Protein AF-A0A7W7SMX0-F1 (afdb_monomer)

Sequence (254 aa):
MRRHLRPGIALPPPPDPHTAQMLAELLAEHATLHGWSASTLGKARSGLHAVLGLQDTPGARIKASLLRDLGPLNRATGQLREFLGGLDLLDDDLTPALQNWFTGKVADLPAPMRAELRVWFDVMFYGHKTNAPRSRARTQSTIRARLNTVLPTLHAWAAAGHESLREITRTLVLDAIRAADEGHPRYLLGSCLRSIFSTLKGTRSSSATPPRASSSAHRTPAFPNPPNSTSSARPSTPPNPPARLSPHCWRSMP

Radius of gyration: 27.34 Å; Cα contacts (8 Å, |Δi|>4): 160; chains: 1; bounding box: 96×54×55 Å

Organism: NCBI:txid1282883

Foldseek 3Di:
DDDDDDDDPPQAAQPDPVVLVVLLVLLVVVCVVVVHDPVLSVLLSVVSRNQSSPDPDPPAAGEPVSLVVCVVVGVNSVVNCVSSVVVVSYDDPVLVVLVVVLCVLCVPAAPQASVLVVLLLCCLQPNDPPDPDPTDRHDSVVVVVLCVLCSVLRVVCVVVVDRHPVPQDPVSLVVVLVPDDDDPSSVSNNVSNCSSVVSSVVCPPDDDDDPDDPDPDDDDDDDDDDDDDDDDDDDDDDDDDDDDDDDDDPPDDD

Nearest PDB structures (foldseek):
  7sj3-assembly1_B  TM=2.500E-01  e=3.262E+00  Homo sapiens
  5wh1-assembly1_A  TM=2.360E-01  e=5.103E+00  Homo sapiens
  6sgb-assembly1_FI  TM=1.419E-01  e=4.620E+00  Trypanosoma brucei brucei

Mean predicted aligned error: 17.09 Å

Secondary structure (DSSP, 8-state):
----PPS---PPPPS-HHHHHHHHHHHHHHHHHTT--HHHHHHHHHHHHHHHHT-SSTTSPEEHHHHHHHTTT-TTHHHHHHHHHHTT-EE-THHHHHHHHHHHHHTTS-HHHHHHHHHHHHHHHH--SSSTTT-----HHHHHHHHHHHHHHHHHHHHTT---TTT--HHHHHHHHHHSPTTHHHHHHHHHHHHHHHHHHHTTT---------------PPPPPPP---------------------------

pLDDT: mean 72.51, std 22.47, range [27.7, 96.69]

Solvent-accessible surface area (backbone atoms only — not comparable to full-atom values): 15905 Å² total; per-residue (Å²): 137,87,83,83,73,84,86,85,78,86,66,53,72,42,87,45,64,66,62,54,49,55,51,51,50,54,50,49,53,52,32,61,77,70,68,54,51,72,72,48,51,52,41,29,50,56,44,51,49,46,54,46,30,69,48,94,50,84,91,58,60,43,47,46,56,59,49,59,72,41,38,90,82,30,92,27,41,66,60,44,50,51,55,34,49,75,67,72,37,48,34,63,60,52,56,62,49,51,52,52,50,49,54,65,73,41,60,91,48,43,70,58,32,38,56,53,52,46,54,38,48,50,39,43,56,72,16,48,89,85,60,78,90,79,44,69,52,51,56,67,67,57,55,52,51,40,50,63,60,44,45,66,60,54,52,52,41,41,74,72,68,48,48,39,71,84,73,62,45,73,64,60,53,52,51,55,36,67,74,37,58,80,67,67,59,23,52,51,38,48,54,37,51,50,56,43,53,52,44,57,59,69,49,71,80,64,81,84,78,78,81,79,74,81,80,77,85,78,87,73,85,86,80,87,81,85,83,88,83,89,83,90,88,85,86,88,85,89,85,88,92,81,84,88,85,84,94,81,86,90,83,80,88,134

Structure (mmCIF, N/CA/C/O backbone):
data_AF-A0A7W7SMX0-F1
#
_entry.id   AF-A0A7W7SMX0-F1
#
loop_
_atom_site.group_PDB
_atom_site.id
_atom_site.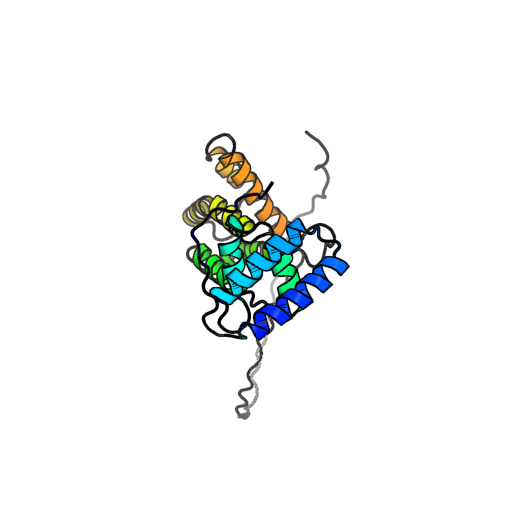type_symbol
_atom_site.label_atom_id
_atom_site.label_alt_id
_atom_site.label_comp_id
_atom_site.label_asym_id
_atom_site.label_entity_id
_atom_site.label_seq_id
_atom_site.pdbx_PDB_ins_code
_atom_site.Cartn_x
_atom_site.Cartn_y
_atom_site.Cartn_z
_atom_site.occupancy
_atom_site.B_iso_or_equiv
_atom_site.auth_seq_id
_atom_site.auth_comp_id
_atom_site.auth_asym_id
_atom_site.auth_atom_id
_atom_site.pdbx_PDB_model_num
ATOM 1 N N . MET A 1 1 ? 39.993 3.435 -21.339 1.00 31.45 1 MET A N 1
ATOM 2 C CA . MET A 1 1 ? 39.786 3.079 -19.914 1.00 31.45 1 MET A CA 1
ATOM 3 C C . MET A 1 1 ? 38.519 2.244 -19.771 1.00 31.45 1 MET A C 1
ATOM 5 O O . MET A 1 1 ? 37.424 2.774 -19.916 1.00 31.45 1 MET A O 1
ATOM 9 N N . ARG A 1 2 ? 38.663 0.930 -19.563 1.00 32.41 2 ARG A N 1
ATOM 10 C CA . ARG A 1 2 ? 37.549 -0.013 -19.375 1.00 32.41 2 ARG A CA 1
ATOM 11 C C . ARG A 1 2 ? 37.075 0.064 -17.919 1.00 32.41 2 ARG A C 1
ATOM 13 O O . ARG A 1 2 ? 37.885 -0.092 -17.014 1.00 32.41 2 ARG A O 1
ATOM 20 N N . ARG A 1 3 ? 35.787 0.333 -17.679 1.00 31.62 3 ARG A N 1
ATOM 21 C CA . ARG A 1 3 ? 35.193 0.249 -16.334 1.00 31.62 3 ARG A CA 1
ATOM 22 C C . ARG A 1 3 ? 34.739 -1.184 -16.089 1.00 31.62 3 ARG A C 1
ATOM 24 O O . ARG A 1 3 ? 33.848 -1.679 -16.771 1.00 31.62 3 ARG A O 1
ATOM 31 N N . HIS A 1 4 ? 35.379 -1.826 -15.121 1.00 29.75 4 HIS A N 1
ATOM 32 C CA . HIS A 1 4 ? 35.027 -3.148 -14.626 1.00 29.75 4 HIS A CA 1
ATOM 33 C C . HIS A 1 4 ? 33.645 -3.103 -13.953 1.00 29.75 4 HIS A C 1
ATOM 35 O O . HIS A 1 4 ? 33.465 -2.439 -12.933 1.00 29.75 4 HIS A O 1
ATOM 41 N N . LEU A 1 5 ? 32.669 -3.809 -14.527 1.00 37.97 5 LEU A N 1
ATOM 42 C CA . LEU A 1 5 ? 31.514 -4.307 -13.780 1.00 37.97 5 LEU A CA 1
ATOM 43 C C . LEU A 1 5 ? 31.990 -5.543 -13.003 1.00 37.97 5 LEU A C 1
ATOM 45 O O . LEU A 1 5 ? 32.750 -6.348 -13.538 1.00 37.97 5 LEU A O 1
ATOM 49 N N . ARG A 1 6 ? 31.608 -5.646 -11.726 1.00 35.06 6 ARG A N 1
ATOM 50 C CA . ARG A 1 6 ? 31.992 -6.746 -10.825 1.00 35.06 6 ARG A CA 1
ATOM 51 C C . ARG A 1 6 ? 31.791 -8.126 -11.488 1.00 35.06 6 ARG A C 1
ATOM 53 O O . ARG A 1 6 ? 30.738 -8.331 -12.092 1.00 35.06 6 ARG A O 1
ATOM 60 N N . PRO A 1 7 ? 32.730 -9.076 -11.330 1.00 41.53 7 PRO A N 1
ATOM 61 C CA . PRO A 1 7 ? 32.527 -10.458 -11.746 1.00 41.53 7 PRO A CA 1
ATOM 62 C C . PRO A 1 7 ? 31.647 -11.191 -10.723 1.00 41.53 7 PRO A C 1
ATOM 64 O O . PRO A 1 7 ? 31.757 -10.940 -9.523 1.00 41.53 7 PRO A O 1
ATOM 67 N N . GLY A 1 8 ? 30.811 -12.124 -11.190 1.00 37.22 8 GLY A N 1
ATOM 68 C CA . GLY A 1 8 ? 30.366 -13.233 -10.338 1.00 37.22 8 GLY A CA 1
ATOM 69 C C . GLY A 1 8 ? 28.869 -13.441 -10.113 1.00 37.22 8 GLY A C 1
ATOM 70 O O . GLY A 1 8 ? 28.524 -14.184 -9.206 1.00 37.22 8 GLY A O 1
ATOM 71 N N . ILE A 1 9 ? 27.976 -12.865 -10.920 1.00 35.69 9 ILE A N 1
ATOM 72 C CA . ILE A 1 9 ? 26.647 -13.469 -11.119 1.00 35.69 9 ILE A CA 1
ATOM 73 C C . ILE A 1 9 ? 26.540 -13.757 -12.610 1.00 35.69 9 ILE A C 1
ATOM 75 O O . ILE A 1 9 ? 26.157 -12.893 -13.399 1.00 35.69 9 ILE A O 1
ATOM 79 N N . ALA A 1 10 ? 26.981 -14.956 -12.996 1.00 38.91 10 ALA A N 1
ATOM 80 C CA . ALA A 1 10 ? 26.632 -15.531 -14.284 1.00 38.91 10 ALA A CA 1
ATOM 81 C C . ALA A 1 10 ? 25.138 -15.824 -14.220 1.00 38.91 10 ALA A C 1
ATOM 83 O O . ALA A 1 10 ? 24.683 -16.827 -13.681 1.00 38.91 10 ALA A O 1
ATOM 84 N N . LEU A 1 11 ? 24.380 -14.839 -14.662 1.00 46.38 11 LEU A N 1
ATOM 85 C CA . LEU A 1 11 ? 22.958 -14.953 -14.842 1.00 46.38 11 LEU A CA 1
ATOM 86 C C . LEU A 1 11 ? 22.722 -16.043 -15.898 1.00 46.38 11 LEU A C 1
ATOM 88 O O . LEU A 1 11 ? 23.392 -15.999 -16.936 1.00 46.38 11 LEU A O 1
ATOM 92 N N . PRO A 1 12 ? 21.857 -17.034 -15.635 1.00 48.81 12 PRO A N 1
ATOM 93 C CA . PRO A 1 12 ? 21.614 -18.105 -16.588 1.00 48.81 12 PRO A CA 1
ATOM 94 C C . PRO A 1 12 ? 21.227 -17.503 -17.947 1.00 48.81 12 PRO A C 1
ATOM 96 O O . PRO A 1 12 ? 20.506 -16.497 -17.981 1.00 48.81 12 PRO A O 1
ATOM 99 N N . PRO A 1 13 ? 21.742 -18.056 -19.063 1.00 53.84 13 PRO A N 1
ATOM 100 C CA . PRO A 1 13 ? 21.335 -17.599 -20.380 1.00 53.84 13 PRO A CA 1
ATOM 101 C C . PRO A 1 13 ? 19.808 -17.706 -20.473 1.00 53.84 13 PRO A C 1
ATOM 103 O O . PRO A 1 13 ? 19.244 -18.688 -19.983 1.00 53.84 13 PRO A O 1
ATOM 106 N N . PRO A 1 14 ? 19.130 -16.698 -21.048 1.00 56.81 14 PRO A N 1
ATOM 107 C CA . PRO A 1 14 ? 17.692 -16.771 -21.234 1.00 56.81 14 PRO A CA 1
ATOM 108 C C . PRO A 1 14 ? 17.369 -18.059 -22.004 1.00 56.81 14 PRO A C 1
ATOM 110 O O . PRO A 1 14 ? 18.080 -18.378 -22.961 1.00 56.81 14 PRO A O 1
ATOM 113 N N . PRO A 1 15 ? 16.329 -18.802 -21.601 1.00 60.25 15 PRO A N 1
ATOM 114 C CA . PRO A 1 15 ? 16.037 -20.115 -22.167 1.00 60.25 15 PRO A CA 1
ATOM 115 C C . PRO A 1 15 ? 15.676 -20.058 -23.660 1.00 60.25 15 PRO A C 1
ATOM 117 O O . PRO A 1 15 ? 15.739 -21.079 -24.337 1.00 60.25 15 PRO A O 1
ATOM 120 N N . ASP A 1 16 ? 15.367 -18.867 -24.185 1.00 69.25 16 ASP A N 1
ATOM 121 C CA . ASP A 1 16 ? 15.250 -18.602 -25.615 1.00 69.25 16 ASP A CA 1
ATOM 122 C C . ASP A 1 16 ? 16.053 -17.341 -26.030 1.00 69.25 16 ASP A C 1
ATOM 124 O O . ASP A 1 16 ? 15.652 -16.210 -25.711 1.00 69.25 16 ASP A O 1
ATOM 128 N N . PRO A 1 17 ? 17.184 -17.497 -26.747 1.00 70.69 17 PRO A N 1
ATOM 129 C CA . PRO A 1 17 ? 18.009 -16.379 -27.199 1.00 70.69 17 PRO A CA 1
ATOM 130 C C . PRO A 1 17 ? 17.323 -15.518 -28.270 1.00 70.69 17 PRO A C 1
ATOM 132 O O . PRO A 1 17 ? 17.593 -14.318 -28.334 1.00 70.69 17 PRO A O 1
ATOM 135 N N . HIS A 1 18 ? 16.414 -16.085 -29.071 1.00 74.25 18 HIS A N 1
ATOM 136 C CA . HIS A 1 18 ? 15.705 -15.346 -30.116 1.00 74.25 18 HIS A CA 1
ATOM 137 C C . HIS A 1 18 ? 14.703 -14.365 -29.496 1.00 74.25 18 HIS A C 1
ATOM 139 O O . HIS A 1 18 ? 14.699 -13.175 -29.820 1.00 74.25 18 HIS A O 1
ATOM 145 N N . THR A 1 19 ? 13.914 -14.830 -28.522 1.00 74.44 19 THR A N 1
ATOM 146 C CA . THR A 1 19 ? 12.996 -13.968 -27.759 1.00 74.44 19 THR A CA 1
ATOM 147 C C . THR A 1 19 ? 13.744 -12.870 -26.998 1.00 74.44 19 THR A C 1
ATOM 149 O O . THR A 1 19 ? 13.308 -11.716 -26.986 1.00 74.44 19 THR A O 1
ATOM 152 N N . ALA A 1 20 ? 14.901 -13.182 -26.405 1.00 78.38 20 ALA A N 1
ATOM 153 C CA . ALA A 1 20 ? 15.716 -12.181 -25.718 1.00 78.38 20 ALA A CA 1
ATOM 154 C C . ALA A 1 20 ? 16.230 -11.084 -26.666 1.00 78.38 20 ALA A C 1
ATOM 156 O O . ALA A 1 20 ? 16.237 -9.908 -26.294 1.00 78.38 20 ALA A O 1
ATOM 157 N N . GLN A 1 21 ? 16.633 -11.451 -27.884 1.00 82.12 21 GLN A N 1
ATOM 158 C CA . GLN A 1 21 ? 17.124 -10.501 -28.878 1.00 82.12 21 GLN A CA 1
ATOM 159 C C . GLN A 1 21 ? 16.004 -9.613 -29.430 1.00 82.12 21 GLN A C 1
ATOM 161 O O . GLN A 1 21 ? 16.147 -8.391 -29.427 1.00 82.12 21 GLN A O 1
ATOM 166 N N . MET A 1 22 ? 14.858 -10.203 -29.775 1.00 85.12 22 MET A N 1
ATOM 167 C CA . MET A 1 22 ? 13.665 -9.467 -30.201 1.00 85.12 22 MET A CA 1
ATOM 168 C C . MET A 1 22 ? 13.226 -8.435 -29.147 1.00 85.12 22 MET A C 1
ATOM 170 O O . MET A 1 22 ? 13.008 -7.264 -29.456 1.00 85.12 22 MET A O 1
ATOM 174 N N . LEU A 1 23 ? 13.147 -8.830 -27.871 1.00 85.50 23 LEU A N 1
ATOM 175 C CA . LEU A 1 23 ? 12.780 -7.905 -26.794 1.00 85.50 23 LEU A CA 1
ATOM 176 C C . LEU A 1 23 ? 13.846 -6.823 -26.560 1.00 85.50 23 LEU A C 1
ATOM 178 O O . LEU A 1 23 ? 13.504 -5.708 -26.172 1.00 85.50 23 LEU A O 1
ATOM 182 N N . ALA A 1 24 ? 15.127 -7.115 -26.800 1.00 87.12 24 ALA A N 1
ATOM 183 C CA . ALA A 1 24 ? 16.201 -6.131 -26.687 1.00 87.12 24 ALA A CA 1
ATOM 184 C C . ALA A 1 24 ? 16.176 -5.076 -27.809 1.00 87.12 24 ALA A C 1
ATOM 186 O O . ALA A 1 24 ? 16.605 -3.938 -27.574 1.00 87.12 24 ALA A O 1
ATOM 187 N N . GLU A 1 25 ? 15.686 -5.441 -28.996 1.00 89.12 25 GLU A N 1
ATOM 188 C CA . GLU A 1 25 ? 15.436 -4.531 -30.121 1.00 89.12 25 GLU A CA 1
ATOM 189 C C . GLU A 1 25 ? 14.232 -3.630 -29.831 1.00 89.12 25 GLU A C 1
ATOM 191 O O . GLU A 1 25 ? 14.377 -2.406 -29.844 1.00 89.12 25 GLU A O 1
ATOM 196 N N . LEU A 1 26 ? 13.102 -4.212 -29.415 1.00 89.00 26 LEU A N 1
ATOM 197 C CA . LEU A 1 26 ? 11.914 -3.457 -28.994 1.00 89.00 26 LEU A CA 1
ATOM 198 C C . LEU A 1 26 ? 12.211 -2.507 -27.825 1.00 89.00 26 LEU A C 1
ATOM 200 O O . LEU A 1 26 ? 11.733 -1.375 -27.788 1.00 89.00 26 LEU A O 1
ATOM 204 N N . LEU A 1 27 ? 13.043 -2.934 -26.871 1.00 90.31 27 LEU A N 1
ATOM 205 C CA . LEU A 1 27 ? 13.481 -2.090 -25.760 1.00 90.31 27 LEU A CA 1
ATOM 206 C C . LEU A 1 27 ? 14.332 -0.908 -26.237 1.00 90.31 27 LEU A C 1
ATOM 208 O O . LEU A 1 27 ? 14.275 0.164 -25.640 1.00 90.31 27 LEU A O 1
ATOM 212 N N . ALA A 1 28 ? 15.144 -1.093 -27.282 1.00 89.56 28 ALA A N 1
ATOM 213 C CA . ALA A 1 28 ? 15.950 -0.019 -27.850 1.00 89.56 28 ALA A CA 1
ATOM 214 C C . ALA A 1 28 ? 15.071 1.012 -28.564 1.00 89.56 28 ALA A C 1
ATOM 216 O O . ALA A 1 28 ? 15.243 2.208 -28.338 1.00 89.56 28 ALA A O 1
ATOM 217 N N . GLU A 1 29 ? 14.098 0.555 -29.349 1.00 88.44 29 GLU A N 1
ATOM 218 C CA . GLU A 1 29 ? 13.107 1.418 -29.990 1.00 88.44 29 GLU A CA 1
ATOM 219 C C . GLU A 1 29 ? 12.303 2.200 -28.941 1.00 88.44 29 GLU A C 1
ATOM 221 O O . GLU A 1 29 ? 12.280 3.433 -28.954 1.00 88.44 29 GLU A O 1
ATOM 226 N N . HIS A 1 30 ? 11.765 1.510 -27.935 1.00 88.44 30 HIS A N 1
ATOM 227 C CA . HIS A 1 30 ? 11.056 2.139 -26.823 1.00 88.44 30 HIS A CA 1
ATOM 228 C C . HIS A 1 30 ? 11.933 3.158 -26.074 1.00 88.44 30 HIS A C 1
ATOM 230 O O . HIS A 1 30 ? 11.496 4.268 -25.774 1.00 88.44 30 HIS A O 1
ATOM 236 N N . ALA A 1 31 ? 13.205 2.836 -25.825 1.00 89.00 31 ALA A N 1
ATOM 237 C CA . ALA A 1 31 ? 14.150 3.751 -25.193 1.00 89.00 31 ALA A CA 1
ATOM 238 C C . ALA A 1 31 ? 14.387 5.023 -26.021 1.00 89.00 31 ALA A C 1
ATOM 240 O O . ALA A 1 31 ? 14.507 6.101 -25.438 1.00 89.00 31 ALA A O 1
ATOM 241 N N . THR A 1 32 ? 14.439 4.923 -27.354 1.00 90.31 32 THR A N 1
ATOM 242 C CA . THR A 1 32 ? 14.564 6.107 -28.219 1.00 90.31 32 THR A CA 1
ATOM 243 C C . THR A 1 32 ? 13.316 6.982 -28.172 1.00 90.31 32 THR A C 1
ATOM 245 O O . THR A 1 32 ? 13.438 8.191 -27.981 1.00 90.31 32 THR A O 1
ATOM 248 N N . LEU A 1 33 ? 12.126 6.377 -28.233 1.00 88.25 33 LEU A N 1
ATOM 249 C CA . LEU A 1 33 ? 10.846 7.086 -28.158 1.00 88.25 33 LEU A CA 1
ATOM 250 C C . LEU A 1 33 ? 10.656 7.805 -26.815 1.00 88.25 33 LEU A C 1
ATOM 252 O O . LEU A 1 33 ? 10.146 8.922 -26.772 1.00 88.25 33 LEU A O 1
ATOM 256 N N . HIS A 1 34 ? 11.110 7.192 -25.721 1.00 85.06 34 HIS A N 1
ATOM 257 C CA . HIS A 1 34 ? 10.997 7.739 -24.367 1.00 85.06 34 HIS A CA 1
ATOM 258 C C . HIS A 1 34 ? 12.240 8.540 -23.920 1.00 85.06 34 HIS A C 1
ATOM 260 O O . HIS A 1 34 ? 12.336 8.930 -22.754 1.00 85.06 34 HIS A O 1
ATOM 266 N N . GLY A 1 35 ? 13.201 8.794 -24.819 1.00 89.56 35 GLY A N 1
ATOM 267 C CA . GLY A 1 35 ? 14.364 9.653 -24.564 1.00 89.56 35 GLY A CA 1
ATOM 268 C C . GLY A 1 35 ? 15.345 9.122 -23.510 1.00 89.56 35 GLY A C 1
ATOM 269 O O . GLY A 1 35 ? 15.970 9.899 -22.784 1.00 89.56 35 GLY A O 1
ATOM 270 N N . TRP A 1 36 ? 15.477 7.803 -23.366 1.00 90.38 36 TRP A N 1
ATOM 271 C CA . TRP A 1 36 ? 16.365 7.213 -22.365 1.00 90.38 36 TRP A CA 1
ATOM 272 C C . TRP A 1 36 ? 17.838 7.399 -22.733 1.00 90.38 36 TRP A C 1
ATOM 274 O O . TRP A 1 36 ? 18.262 7.207 -23.871 1.00 90.38 36 TRP A O 1
ATOM 284 N N . SER A 1 37 ? 18.668 7.683 -21.728 1.00 90.19 37 SER A N 1
ATOM 285 C CA . SER A 1 37 ? 20.120 7.711 -21.917 1.00 90.19 37 SER A CA 1
ATOM 286 C C . SER A 1 37 ? 20.681 6.312 -22.196 1.00 90.19 37 SER A C 1
ATOM 288 O O . SER A 1 37 ? 20.175 5.310 -21.684 1.00 90.19 37 SER A O 1
ATOM 290 N N . ALA A 1 38 ? 21.811 6.235 -22.909 1.00 88.12 38 ALA A N 1
ATOM 291 C CA . ALA A 1 38 ? 22.502 4.970 -23.185 1.00 88.12 38 ALA A CA 1
ATOM 292 C C . ALA A 1 38 ? 22.840 4.172 -21.906 1.00 88.12 38 ALA A C 1
ATOM 294 O O . ALA A 1 38 ? 22.788 2.943 -21.894 1.00 88.12 38 ALA A O 1
ATOM 295 N N . SER A 1 39 ? 23.124 4.865 -20.792 1.00 86.88 39 SER A N 1
ATOM 296 C CA . SER A 1 39 ? 23.343 4.224 -19.487 1.00 86.88 39 SER A CA 1
ATOM 297 C C . SER A 1 39 ? 22.080 3.544 -18.947 1.00 86.88 39 SER A C 1
ATOM 299 O O . SER A 1 39 ? 22.164 2.476 -18.340 1.00 86.88 39 SER A O 1
ATOM 301 N N . THR A 1 40 ? 20.913 4.153 -19.160 1.00 88.00 40 THR A N 1
ATOM 302 C CA . THR A 1 40 ? 19.617 3.609 -18.735 1.00 88.00 40 THR A CA 1
ATOM 303 C C . THR A 1 40 ? 19.231 2.416 -19.598 1.00 88.00 40 THR A C 1
ATOM 305 O O . THR A 1 40 ? 18.889 1.373 -19.048 1.00 88.00 40 THR A O 1
ATOM 308 N N . LEU A 1 41 ? 19.399 2.520 -20.922 1.00 89.94 41 LEU A N 1
ATOM 309 C CA . LEU A 1 41 ? 19.183 1.410 -21.853 1.00 89.94 41 LEU A CA 1
ATOM 310 C C . LEU A 1 41 ? 20.086 0.208 -21.533 1.00 89.94 41 LEU A C 1
ATOM 312 O O . LEU A 1 41 ? 19.609 -0.922 -21.492 1.00 89.94 41 LEU A O 1
ATOM 316 N N . GLY A 1 42 ? 21.370 0.434 -21.229 1.00 87.56 42 GLY A N 1
ATOM 317 C CA . GLY A 1 42 ? 22.284 -0.641 -20.827 1.00 87.56 42 GLY A CA 1
ATOM 318 C C . GLY A 1 42 ? 21.820 -1.376 -19.565 1.00 87.56 42 GLY A C 1
ATOM 319 O O . GLY A 1 42 ? 21.777 -2.604 -19.541 1.00 87.56 42 GLY A O 1
ATOM 320 N N . LYS A 1 43 ? 21.391 -0.636 -18.534 1.00 87.88 43 LYS A N 1
ATOM 321 C CA . LYS A 1 43 ? 20.841 -1.222 -17.296 1.00 87.88 43 LYS A CA 1
ATOM 322 C C . LYS A 1 43 ? 19.520 -1.951 -17.543 1.00 87.88 43 LYS A C 1
ATOM 324 O O . LYS A 1 43 ? 19.305 -3.017 -16.969 1.00 87.88 43 LYS A O 1
ATOM 329 N N . ALA A 1 44 ? 18.653 -1.401 -18.393 1.00 87.69 44 ALA A N 1
ATOM 330 C CA . ALA A 1 44 ? 17.387 -2.022 -18.764 1.00 87.69 44 ALA A CA 1
ATOM 331 C C . ALA A 1 44 ? 17.618 -3.347 -19.507 1.00 87.69 44 ALA A C 1
ATOM 333 O O . ALA A 1 44 ? 17.010 -4.344 -19.136 1.00 87.69 44 ALA A O 1
ATOM 334 N N . ARG A 1 45 ? 18.572 -3.401 -20.450 1.00 89.50 45 ARG A N 1
ATOM 335 C CA . ARG A 1 45 ? 18.983 -4.639 -21.141 1.00 89.50 45 ARG A CA 1
ATOM 336 C C . ARG A 1 45 ? 19.516 -5.692 -20.176 1.00 89.50 45 ARG A C 1
ATOM 338 O O . ARG A 1 45 ? 19.051 -6.825 -20.200 1.00 89.50 45 ARG A O 1
ATOM 345 N N . SER A 1 46 ? 20.439 -5.326 -19.281 1.00 85.56 46 SER A N 1
ATOM 346 C CA . SER A 1 46 ? 20.932 -6.258 -18.256 1.00 85.56 46 SER A CA 1
ATOM 347 C C . SER A 1 46 ? 19.809 -6.764 -17.345 1.00 85.56 46 SER A C 1
ATOM 349 O O . SER A 1 46 ? 19.823 -7.919 -16.934 1.00 85.56 46 SER A O 1
ATOM 351 N N . GLY A 1 47 ? 18.821 -5.918 -17.046 1.00 85.31 47 GLY A N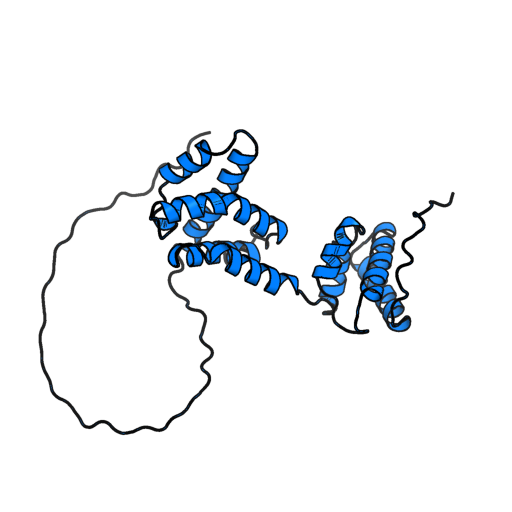 1
ATOM 352 C CA . GLY A 1 47 ? 17.643 -6.311 -16.274 1.00 85.31 47 GLY A CA 1
ATOM 353 C C . GLY A 1 47 ? 16.717 -7.251 -17.016 1.00 85.31 47 GLY A C 1
ATOM 354 O O . GLY A 1 47 ? 16.283 -8.237 -16.440 1.00 85.31 47 GLY A O 1
ATOM 355 N N . LEU A 1 48 ? 16.456 -6.967 -18.288 1.00 88.06 48 LEU A N 1
ATOM 356 C CA . LEU A 1 48 ? 15.654 -7.811 -19.160 1.00 88.06 48 LEU A CA 1
ATOM 357 C C . LEU A 1 48 ? 16.270 -9.209 -19.271 1.00 88.06 48 LEU A C 1
ATOM 359 O O . LEU A 1 48 ? 15.577 -10.191 -19.034 1.00 88.06 48 LEU A O 1
ATOM 363 N N . HIS A 1 49 ? 17.580 -9.303 -19.517 1.00 85.62 49 HIS A N 1
ATOM 364 C CA . HIS A 1 49 ? 18.281 -10.589 -19.503 1.00 85.62 49 HIS A CA 1
ATOM 365 C C . HIS A 1 49 ? 18.149 -11.306 -18.156 1.00 85.62 49 HIS A C 1
ATOM 367 O O . HIS A 1 49 ? 17.964 -12.519 -18.141 1.00 85.62 49 HIS A O 1
ATOM 373 N N . ALA A 1 50 ? 18.211 -10.574 -17.035 1.00 84.00 50 ALA A N 1
ATOM 374 C CA . ALA A 1 50 ? 18.041 -11.165 -15.707 1.00 84.00 50 ALA A CA 1
ATOM 375 C C . ALA A 1 50 ? 16.678 -11.786 -15.533 1.00 84.00 50 ALA A C 1
ATOM 377 O O . ALA A 1 50 ? 16.560 -12.946 -15.167 1.00 84.00 50 ALA A O 1
ATOM 378 N N . VAL A 1 51 ? 15.655 -11.017 -15.853 1.00 85.06 51 VAL A N 1
ATOM 379 C CA . VAL A 1 51 ? 14.280 -11.456 -15.736 1.00 85.06 51 VAL A CA 1
ATOM 380 C C . VAL A 1 51 ? 14.022 -12.684 -16.600 1.00 85.06 51 VAL A C 1
ATOM 382 O O . VAL A 1 51 ? 13.494 -13.658 -16.080 1.00 85.06 51 VAL A O 1
ATOM 385 N N . LEU A 1 52 ? 14.447 -12.667 -17.867 1.00 83.88 52 LEU A N 1
ATOM 386 C CA . LEU A 1 52 ? 14.269 -13.789 -18.791 1.00 83.88 52 LEU A CA 1
ATOM 387 C C . LEU A 1 52 ? 15.035 -15.043 -18.342 1.00 83.88 52 LEU A C 1
ATOM 389 O O . LEU A 1 52 ? 14.520 -16.146 -18.480 1.00 83.88 52 LEU A O 1
ATOM 393 N N . GLY A 1 53 ? 16.237 -14.891 -17.778 1.00 79.75 53 GLY A N 1
ATOM 394 C CA . GLY A 1 53 ? 17.010 -16.012 -17.232 1.00 79.75 53 GLY A CA 1
ATOM 395 C C . GLY A 1 53 ? 16.406 -16.622 -15.961 1.00 79.75 53 GLY A C 1
ATOM 396 O O . GLY A 1 53 ? 16.620 -17.798 -15.690 1.00 79.75 53 GLY A O 1
ATOM 397 N N . LEU A 1 54 ? 15.643 -15.844 -15.185 1.00 75.19 54 LEU A N 1
ATOM 398 C CA . LEU A 1 54 ? 14.934 -16.321 -13.992 1.00 75.19 54 LEU A CA 1
ATOM 399 C C . LEU A 1 54 ? 13.516 -16.848 -14.290 1.00 75.19 54 LEU A C 1
ATOM 401 O O . LEU A 1 54 ? 12.817 -17.236 -13.356 1.00 75.19 54 LEU A O 1
ATOM 405 N N . GLN A 1 55 ? 13.052 -16.839 -15.545 1.00 70.75 55 GLN A N 1
ATOM 406 C CA . GLN A 1 55 ? 11.734 -17.382 -15.875 1.00 70.75 55 GLN A CA 1
ATOM 407 C C . GLN A 1 55 ? 11.750 -18.912 -15.936 1.00 70.75 55 GLN A C 1
ATOM 409 O O . GLN A 1 55 ? 12.494 -19.503 -16.714 1.00 70.75 55 GLN A O 1
ATOM 414 N N . ASP A 1 56 ? 10.836 -19.536 -15.189 1.00 62.22 56 ASP A N 1
ATOM 415 C CA . ASP A 1 56 ? 10.622 -20.990 -15.203 1.00 62.22 56 ASP A CA 1
ATOM 416 C C . ASP A 1 56 ? 10.001 -21.492 -16.521 1.00 62.22 56 ASP A C 1
ATOM 418 O O . ASP A 1 56 ? 10.110 -22.667 -16.864 1.00 62.22 56 ASP A O 1
ATOM 422 N N . THR A 1 57 ? 9.301 -20.625 -17.264 1.00 69.62 57 THR A N 1
ATOM 423 C CA . THR A 1 57 ? 8.606 -20.978 -18.514 1.00 69.62 57 THR A CA 1
ATOM 424 C C . THR A 1 57 ? 8.897 -19.939 -19.601 1.00 69.62 57 THR A C 1
ATOM 426 O O . THR A 1 57 ? 8.487 -18.783 -19.451 1.00 69.62 57 THR A O 1
ATOM 429 N N . PRO A 1 58 ? 9.571 -20.322 -20.702 1.00 67.12 58 PRO A N 1
ATOM 430 C CA . PRO A 1 58 ? 9.821 -19.430 -21.832 1.00 67.12 58 PRO A CA 1
ATOM 431 C C . PRO A 1 58 ? 8.510 -18.892 -22.417 1.00 67.12 58 PRO A C 1
ATOM 433 O O . PRO A 1 58 ? 7.560 -19.646 -22.620 1.00 67.12 58 PRO A O 1
ATOM 436 N N . GLY A 1 59 ? 8.444 -17.585 -22.672 1.00 65.62 59 GLY A N 1
ATOM 437 C CA . GLY A 1 59 ? 7.264 -16.934 -23.258 1.00 65.62 59 GLY A CA 1
ATOM 438 C C . GLY A 1 59 ? 6.101 -16.680 -22.289 1.00 65.62 59 GLY A C 1
ATOM 439 O O . GLY A 1 59 ? 5.117 -16.055 -22.679 1.00 65.62 59 GLY A O 1
ATOM 440 N N . ALA A 1 60 ? 6.197 -17.103 -21.024 1.00 74.88 60 ALA A N 1
ATOM 441 C CA . ALA A 1 60 ? 5.222 -16.716 -20.010 1.00 74.88 60 ALA A CA 1
ATOM 442 C C . ALA A 1 60 ? 5.333 -15.218 -19.675 1.00 74.88 60 ALA A C 1
ATOM 444 O O . ALA A 1 60 ? 6.401 -14.608 -19.797 1.00 74.88 60 ALA A O 1
ATOM 445 N N . ARG A 1 61 ? 4.236 -14.622 -19.190 1.00 81.38 61 ARG A N 1
ATOM 446 C CA . ARG A 1 61 ? 4.264 -13.255 -18.656 1.00 81.38 61 ARG A CA 1
ATOM 447 C C . ARG A 1 61 ? 5.250 -13.160 -17.487 1.00 81.38 61 ARG A C 1
ATOM 449 O O . ARG A 1 61 ? 5.358 -14.054 -16.647 1.00 81.38 61 ARG A O 1
ATOM 456 N N . ILE A 1 62 ? 5.975 -12.053 -17.433 1.00 82.12 62 ILE A N 1
ATOM 457 C CA . ILE A 1 62 ? 6.951 -11.745 -16.393 1.00 82.12 62 ILE A CA 1
ATOM 458 C C . ILE A 1 62 ? 6.206 -11.286 -15.142 1.00 82.12 62 ILE A C 1
ATOM 460 O O . ILE A 1 62 ? 5.475 -10.299 -15.182 1.00 82.12 62 ILE A O 1
ATOM 464 N N . LYS A 1 63 ? 6.442 -11.944 -14.004 1.00 80.81 63 LYS A N 1
ATOM 465 C CA . LYS A 1 63 ? 5.849 -11.538 -12.723 1.00 80.81 63 LYS A CA 1
ATOM 466 C C . LYS A 1 63 ? 6.406 -10.199 -12.233 1.00 80.81 63 LYS A C 1
ATOM 468 O O . LYS A 1 63 ? 7.620 -9.977 -12.191 1.00 80.81 63 LYS A O 1
ATOM 473 N N . ALA A 1 64 ? 5.524 -9.318 -11.776 1.00 81.19 64 ALA A N 1
ATOM 474 C CA . ALA A 1 64 ? 5.874 -8.035 -11.178 1.00 81.19 64 ALA A CA 1
ATOM 475 C C . ALA A 1 64 ? 6.713 -8.174 -9.896 1.00 81.19 64 ALA A C 1
ATOM 477 O O . ALA A 1 64 ? 7.504 -7.268 -9.594 1.00 81.19 64 ALA A O 1
ATOM 478 N N . SER A 1 65 ? 6.555 -9.274 -9.156 1.00 75.62 65 SER A N 1
ATOM 479 C CA . SER A 1 65 ? 7.389 -9.652 -8.010 1.00 75.62 65 SER A CA 1
ATOM 480 C C . SER A 1 65 ? 8.853 -9.870 -8.382 1.00 75.62 65 SER A C 1
ATOM 482 O O . SER A 1 65 ? 9.730 -9.379 -7.676 1.00 75.62 65 SER A O 1
ATOM 484 N N . LEU A 1 66 ? 9.127 -10.476 -9.535 1.00 79.44 66 LEU A N 1
ATOM 485 C CA . LEU A 1 66 ? 10.487 -10.715 -10.016 1.00 79.44 66 LEU A CA 1
ATOM 486 C C . LEU A 1 66 ? 11.203 -9.387 -10.306 1.00 79.44 66 LEU A C 1
ATOM 488 O O . LEU A 1 66 ? 12.335 -9.167 -9.876 1.00 79.44 66 LEU A O 1
ATOM 492 N N . LEU A 1 67 ? 10.502 -8.434 -10.930 1.00 81.38 67 LEU A N 1
ATOM 493 C CA . LEU A 1 67 ? 11.015 -7.071 -11.102 1.00 81.38 67 LEU A CA 1
ATOM 494 C C . LEU A 1 67 ? 11.237 -6.363 -9.758 1.00 81.38 67 LEU A C 1
ATOM 496 O O . LEU A 1 67 ? 12.243 -5.681 -9.587 1.00 81.38 67 LEU A O 1
ATOM 500 N N . ARG A 1 68 ? 10.323 -6.511 -8.788 1.00 79.31 68 ARG A N 1
ATOM 501 C CA . ARG A 1 68 ? 10.497 -5.940 -7.439 1.00 79.31 68 ARG A CA 1
ATOM 502 C C . ARG A 1 68 ? 11.776 -6.468 -6.784 1.00 79.31 68 ARG A C 1
ATOM 504 O O . ARG A 1 68 ? 12.530 -5.669 -6.232 1.00 79.31 68 ARG A O 1
ATOM 511 N N . ASP A 1 69 ? 12.018 -7.769 -6.878 1.00 77.06 69 ASP A N 1
ATOM 512 C CA . ASP A 1 69 ? 13.161 -8.434 -6.250 1.00 77.06 69 ASP A CA 1
ATOM 513 C C . ASP A 1 69 ? 14.483 -8.095 -6.967 1.00 77.06 69 ASP A C 1
ATOM 515 O O . ASP A 1 69 ? 15.531 -8.012 -6.329 1.00 77.06 69 ASP A O 1
ATOM 519 N N . LEU A 1 70 ? 14.428 -7.761 -8.262 1.00 82.31 70 LEU A N 1
ATOM 520 C CA . LEU A 1 70 ? 15.559 -7.225 -9.028 1.00 82.31 70 LEU A CA 1
ATOM 521 C C . LEU A 1 70 ? 15.879 -5.748 -8.705 1.00 82.31 70 LEU A C 1
ATOM 523 O O . LEU A 1 70 ? 17.017 -5.304 -8.880 1.00 82.31 70 LEU A O 1
ATOM 527 N N . GLY A 1 71 ? 14.904 -4.977 -8.212 1.00 78.19 71 GLY A N 1
ATOM 528 C CA . GLY A 1 71 ? 15.008 -3.536 -7.935 1.00 78.19 71 GLY A CA 1
ATOM 529 C C . GLY A 1 71 ? 16.258 -3.073 -7.161 1.00 78.19 71 GLY A C 1
ATOM 530 O O . GLY A 1 71 ? 16.877 -2.077 -7.556 1.00 78.19 71 GLY A O 1
ATOM 531 N N . PRO A 1 72 ? 16.689 -3.769 -6.090 1.00 75.62 72 PRO A N 1
ATOM 532 C CA . PRO A 1 72 ? 17.915 -3.434 -5.364 1.00 75.62 72 PRO A CA 1
ATOM 533 C C . PRO A 1 72 ? 19.182 -3.493 -6.229 1.00 75.62 72 PRO A C 1
ATOM 535 O O . PRO A 1 72 ? 20.092 -2.680 -6.032 1.00 75.62 72 PRO A O 1
ATOM 538 N N . LEU A 1 73 ? 19.220 -4.402 -7.208 1.00 77.44 73 LEU A N 1
ATOM 539 C CA . LEU A 1 73 ? 20.361 -4.666 -8.088 1.00 77.44 73 LEU A CA 1
ATOM 540 C C . LEU A 1 73 ? 20.285 -3.878 -9.403 1.00 77.44 73 LEU A C 1
ATOM 542 O O . LEU A 1 73 ? 21.320 -3.553 -9.985 1.00 77.44 73 LEU A O 1
ATOM 546 N N . ASN A 1 74 ? 19.079 -3.518 -9.853 1.00 83.00 74 ASN A N 1
ATOM 547 C CA . ASN A 1 74 ? 18.870 -2.821 -11.115 1.00 83.00 74 ASN A CA 1
ATOM 548 C C . ASN A 1 74 ? 18.119 -1.490 -10.960 1.00 83.00 74 ASN A C 1
ATOM 550 O O . ASN A 1 74 ? 16.943 -1.425 -10.604 1.00 83.00 74 ASN A O 1
ATOM 554 N N . ARG A 1 75 ? 18.794 -0.395 -11.320 1.00 83.19 75 ARG A N 1
ATOM 555 C CA . ARG A 1 75 ? 18.242 0.968 -11.263 1.00 83.19 75 ARG A CA 1
ATOM 556 C C . ARG A 1 75 ? 17.264 1.306 -12.397 1.00 83.19 75 ARG A C 1
ATOM 558 O O . ARG A 1 75 ? 16.612 2.335 -12.302 1.00 83.19 75 ARG A O 1
ATOM 565 N N . ALA A 1 76 ? 17.152 0.467 -13.429 1.00 85.38 76 ALA A N 1
ATOM 566 C CA . ALA A 1 76 ? 16.221 0.631 -14.551 1.00 85.38 76 ALA A CA 1
ATOM 567 C C . ALA A 1 76 ? 14.925 -0.193 -14.396 1.00 85.38 76 ALA A C 1
ATOM 569 O O . ALA A 1 76 ? 14.161 -0.347 -15.341 1.00 85.38 76 ALA A O 1
ATOM 570 N N . THR A 1 77 ? 14.663 -0.744 -13.208 1.00 82.69 77 THR A N 1
ATOM 571 C CA . THR A 1 77 ? 13.493 -1.605 -12.951 1.00 82.69 77 THR A CA 1
ATOM 572 C C . THR A 1 77 ? 12.156 -0.893 -13.192 1.00 82.69 77 THR A C 1
ATOM 574 O O . THR A 1 77 ? 11.196 -1.521 -13.629 1.00 82.69 77 THR A O 1
ATOM 577 N N . GLY A 1 78 ? 12.080 0.419 -12.934 1.00 80.69 78 GLY A N 1
ATOM 578 C CA . GLY A 1 78 ? 10.875 1.209 -13.214 1.00 80.69 78 GLY A CA 1
ATOM 579 C C . GLY A 1 78 ? 10.591 1.313 -14.714 1.00 80.69 78 GLY A C 1
ATOM 580 O O . GLY A 1 78 ? 9.480 1.042 -15.150 1.00 80.69 78 GLY A O 1
ATOM 581 N N . GLN A 1 79 ? 11.628 1.616 -15.490 1.00 84.50 79 GLN A N 1
ATOM 582 C CA . GLN A 1 79 ? 11.605 1.688 -16.949 1.00 84.50 79 GLN A CA 1
ATOM 583 C C . GLN A 1 79 ? 11.294 0.327 -17.581 1.00 84.50 79 GLN A C 1
ATOM 585 O O . GLN A 1 79 ? 10.506 0.228 -18.514 1.00 84.50 79 GLN A O 1
ATOM 590 N N . LEU A 1 80 ? 11.868 -0.745 -17.032 1.00 85.69 80 LEU A N 1
ATOM 591 C CA . LEU A 1 80 ? 11.613 -2.105 -17.494 1.00 85.69 80 LEU A CA 1
ATOM 592 C C . LEU A 1 80 ? 10.164 -2.535 -17.224 1.00 85.69 80 LEU A C 1
ATOM 594 O O . LEU A 1 80 ? 9.550 -3.176 -18.067 1.00 85.69 80 LEU A O 1
ATOM 598 N N . ARG A 1 81 ? 9.595 -2.145 -16.077 1.00 85.56 81 ARG A N 1
ATOM 599 C CA . ARG A 1 81 ? 8.173 -2.361 -15.774 1.00 85.56 81 ARG A CA 1
ATOM 600 C C . ARG A 1 81 ? 7.262 -1.627 -16.756 1.00 85.56 81 ARG A C 1
ATOM 602 O O . ARG A 1 81 ? 6.262 -2.200 -17.166 1.00 85.56 81 ARG A O 1
ATOM 609 N N . GLU A 1 82 ? 7.586 -0.381 -17.095 1.00 82.88 82 GLU A N 1
ATOM 610 C CA . GLU A 1 82 ? 6.825 0.419 -18.064 1.00 82.88 82 GLU A CA 1
ATOM 611 C C . GLU A 1 82 ? 6.847 -0.226 -19.452 1.00 82.88 82 GLU A C 1
ATOM 613 O O . GLU A 1 82 ? 5.788 -0.485 -20.017 1.00 82.88 82 GLU A O 1
ATOM 618 N N . PHE A 1 83 ? 8.035 -0.586 -19.941 1.00 87.31 83 PHE A N 1
ATOM 619 C CA . PHE A 1 83 ? 8.212 -1.283 -21.214 1.00 87.31 83 PHE A CA 1
ATOM 620 C C . PHE A 1 83 ? 7.439 -2.612 -21.270 1.00 87.31 83 PHE A C 1
ATOM 622 O O . PHE A 1 83 ? 6.644 -2.830 -22.181 1.00 87.31 83 PHE A O 1
ATOM 629 N N . LEU A 1 84 ? 7.623 -3.488 -20.275 1.00 86.81 84 LEU A N 1
ATOM 630 C CA . LEU A 1 84 ? 6.955 -4.795 -20.236 1.00 86.81 84 LEU A CA 1
ATOM 631 C C . LEU A 1 84 ? 5.436 -4.671 -20.068 1.00 86.81 84 LEU A C 1
ATOM 633 O O . LEU A 1 84 ? 4.692 -5.467 -20.635 1.00 86.81 84 LEU A O 1
ATOM 637 N N . GLY A 1 85 ? 4.974 -3.671 -19.312 1.00 81.94 85 GLY A N 1
ATOM 638 C CA . GLY A 1 85 ? 3.553 -3.360 -19.179 1.00 81.94 85 GLY A CA 1
ATOM 639 C C . GLY A 1 85 ? 2.940 -2.850 -20.484 1.00 81.94 85 GLY A C 1
ATOM 640 O O . GLY A 1 85 ? 1.827 -3.239 -20.819 1.00 81.94 85 GLY A O 1
ATOM 641 N N . GLY A 1 86 ? 3.673 -2.038 -21.253 1.00 78.88 86 GLY A N 1
ATOM 642 C CA . GLY A 1 86 ? 3.238 -1.563 -22.571 1.00 78.88 86 GLY A CA 1
ATOM 643 C C . GLY A 1 86 ? 3.088 -2.675 -23.614 1.00 78.88 86 GLY A C 1
ATOM 644 O O . GLY A 1 86 ? 2.298 -2.530 -24.541 1.00 78.88 86 GLY A O 1
ATOM 645 N N . LEU A 1 87 ? 3.801 -3.792 -23.441 1.00 81.75 87 LEU A N 1
ATOM 646 C CA . LEU A 1 87 ? 3.731 -4.971 -24.310 1.00 81.75 87 LEU A CA 1
ATOM 647 C C . LEU A 1 87 ? 2.765 -6.062 -23.805 1.00 81.75 87 LEU A C 1
ATOM 649 O O . LEU A 1 87 ? 2.732 -7.143 -24.382 1.00 81.75 87 LEU A O 1
ATOM 653 N N . ASP A 1 88 ? 2.017 -5.818 -22.720 1.00 77.94 88 ASP A N 1
ATOM 654 C CA . ASP A 1 88 ? 1.167 -6.819 -22.036 1.00 77.94 88 ASP A CA 1
ATOM 655 C C . ASP A 1 88 ? 1.921 -8.107 -21.616 1.00 77.94 88 ASP A C 1
ATOM 657 O O . ASP A 1 88 ? 1.357 -9.191 -21.431 1.00 77.94 88 ASP A O 1
ATOM 661 N N . LEU A 1 89 ? 3.238 -7.978 -21.421 1.00 82.94 89 LEU A N 1
ATOM 662 C CA . LEU A 1 89 ? 4.139 -9.054 -21.000 1.00 82.94 89 LEU A CA 1
ATOM 663 C C . LEU A 1 89 ? 4.341 -9.094 -19.482 1.00 82.94 89 LEU A C 1
ATOM 665 O O . LEU A 1 89 ? 5.112 -9.917 -18.991 1.00 82.94 89 LEU A O 1
ATOM 669 N N . LEU A 1 90 ? 3.672 -8.219 -18.729 1.00 83.12 90 LEU A N 1
ATOM 670 C CA . LEU A 1 90 ? 3.775 -8.133 -17.276 1.00 83.12 90 LEU A CA 1
ATOM 671 C C . LEU A 1 90 ? 2.546 -8.754 -16.597 1.00 83.12 90 LEU A C 1
ATOM 673 O O . LEU A 1 90 ? 1.423 -8.311 -16.810 1.00 83.12 90 LEU A O 1
ATOM 677 N N . ASP A 1 91 ? 2.769 -9.730 -15.722 1.00 80.06 91 ASP A N 1
ATOM 678 C CA . ASP A 1 91 ? 1.766 -10.247 -14.790 1.00 80.06 91 ASP A CA 1
ATOM 679 C C . ASP A 1 91 ? 1.908 -9.534 -13.437 1.00 80.06 91 ASP A C 1
ATOM 681 O O . ASP A 1 91 ? 2.912 -9.698 -12.738 1.00 80.06 91 ASP A O 1
ATOM 685 N N . ASP A 1 92 ? 0.925 -8.710 -13.061 1.00 72.44 92 ASP A N 1
ATOM 686 C CA . ASP A 1 92 ? 0.942 -7.980 -11.788 1.00 72.44 92 ASP A CA 1
ATOM 687 C C . ASP A 1 92 ? 0.456 -8.839 -10.608 1.00 72.44 92 ASP A C 1
ATOM 689 O O . ASP A 1 92 ? -0.527 -8.541 -9.923 1.00 72.44 92 ASP A O 1
ATOM 693 N N . ASP A 1 93 ? 1.213 -9.900 -10.333 1.00 71.31 93 ASP A N 1
ATOM 694 C CA . ASP A 1 93 ? 1.024 -10.830 -9.215 1.00 71.31 93 ASP A CA 1
ATOM 695 C C . ASP A 1 93 ? 1.101 -10.159 -7.829 1.00 71.31 93 ASP A C 1
ATOM 697 O O . ASP A 1 93 ? 0.637 -10.694 -6.817 1.00 71.31 93 ASP A O 1
ATOM 701 N N . LEU A 1 94 ? 1.638 -8.940 -7.772 1.00 65.44 94 LEU A N 1
ATOM 702 C CA . LEU A 1 94 ? 1.686 -8.133 -6.564 1.00 65.44 94 LEU A CA 1
ATOM 703 C C . LEU A 1 94 ? 0.301 -7.610 -6.151 1.00 65.44 94 LEU A C 1
ATOM 705 O O . LEU A 1 94 ? 0.082 -7.328 -4.970 1.00 65.44 94 LEU A O 1
ATOM 709 N N . THR A 1 95 ? -0.633 -7.468 -7.095 1.00 71.62 95 THR A N 1
ATOM 710 C CA . THR A 1 95 ? -1.976 -6.938 -6.833 1.00 71.62 95 THR A CA 1
ATOM 711 C C . THR A 1 95 ? -2.811 -7.896 -5.969 1.00 71.62 95 THR A C 1
ATOM 713 O O . THR A 1 95 ? -3.245 -7.481 -4.886 1.00 71.62 95 THR A O 1
ATOM 716 N N . PRO A 1 96 ? -2.982 -9.183 -6.335 1.00 74.94 96 PRO A N 1
ATOM 717 C CA . PRO A 1 96 ? -3.634 -10.163 -5.464 1.00 74.94 96 PRO A CA 1
ATOM 718 C C . PRO A 1 96 ? -2.880 -10.378 -4.145 1.00 74.94 96 PRO A C 1
ATOM 720 O O . PRO A 1 96 ? -3.498 -10.468 -3.083 1.00 74.94 96 PRO A O 1
ATOM 723 N N . ALA A 1 97 ? -1.542 -10.393 -4.181 1.00 77.12 97 ALA A N 1
ATOM 724 C CA . ALA A 1 97 ? -0.721 -10.616 -2.993 1.00 77.12 97 ALA A CA 1
ATOM 725 C C . ALA A 1 97 ? -0.922 -9.530 -1.924 1.00 77.12 97 ALA A C 1
ATOM 727 O O . ALA A 1 97 ? -1.057 -9.846 -0.739 1.00 77.12 97 ALA A O 1
ATOM 728 N N . LEU A 1 98 ? -0.980 -8.252 -2.318 1.00 81.56 98 LEU A N 1
ATOM 729 C CA . LEU A 1 98 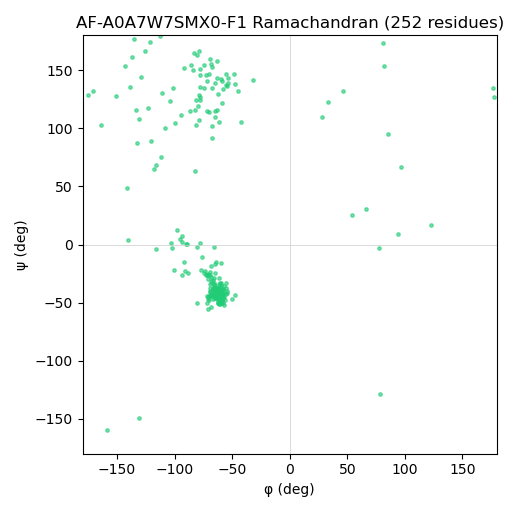? -1.205 -7.165 -1.368 1.00 81.56 98 LEU A CA 1
ATOM 730 C C . LEU A 1 98 ? -2.626 -7.191 -0.792 1.00 81.56 98 LEU A C 1
ATOM 732 O O . LEU A 1 98 ? -2.803 -6.919 0.395 1.00 81.56 98 LEU A O 1
ATOM 736 N N . GLN A 1 99 ? -3.627 -7.533 -1.604 1.00 85.62 99 GLN A N 1
ATOM 737 C CA . GLN A 1 99 ? -5.009 -7.649 -1.141 1.00 85.62 99 GLN A CA 1
ATOM 738 C C . GLN A 1 99 ? -5.178 -8.795 -0.138 1.00 85.62 99 GLN A C 1
ATOM 740 O O . GLN A 1 99 ? -5.772 -8.586 0.917 1.00 85.62 99 GLN A O 1
ATOM 745 N N . ASN A 1 100 ? -4.596 -9.965 -0.415 1.00 87.69 100 ASN A N 1
ATOM 746 C CA . ASN A 1 100 ? -4.610 -11.105 0.504 1.00 87.69 100 ASN A CA 1
ATOM 747 C C . ASN A 1 100 ? -3.863 -10.786 1.802 1.00 87.69 100 ASN A C 1
ATOM 749 O O . ASN A 1 100 ? -4.361 -11.060 2.894 1.00 87.69 100 ASN A O 1
ATOM 753 N N . TRP A 1 101 ? -2.698 -10.142 1.692 1.00 90.62 101 TRP A N 1
ATOM 754 C CA . TRP A 1 101 ? -1.944 -9.665 2.849 1.00 90.62 101 TRP A CA 1
ATOM 755 C C . TRP A 1 101 ? -2.759 -8.681 3.700 1.00 90.62 101 TRP A C 1
ATOM 757 O O . TRP A 1 101 ? -2.767 -8.809 4.922 1.00 90.62 101 TRP A O 1
ATOM 767 N N . PHE A 1 102 ? -3.461 -7.728 3.077 1.00 91.81 102 PHE A N 1
ATOM 768 C CA . PHE A 1 102 ? -4.325 -6.782 3.783 1.00 91.81 102 PHE A CA 1
ATOM 769 C C . PHE A 1 102 ? -5.437 -7.516 4.534 1.00 91.81 102 PHE A C 1
ATOM 771 O O . PHE A 1 102 ? -5.587 -7.311 5.735 1.00 91.81 102 PHE A O 1
ATOM 778 N N . THR A 1 103 ? -6.168 -8.400 3.847 1.00 91.56 103 THR A N 1
ATOM 779 C CA . THR A 1 103 ? -7.269 -9.175 4.433 1.00 91.56 103 THR A CA 1
ATOM 780 C C . THR A 1 103 ? -6.796 -9.993 5.632 1.00 91.56 103 THR A C 1
ATOM 782 O O . THR A 1 103 ? -7.433 -9.947 6.679 1.00 91.56 103 THR A O 1
ATOM 785 N N . GLY A 1 104 ? -5.650 -10.671 5.518 1.00 91.12 104 GLY A N 1
ATOM 786 C CA . GLY A 1 104 ? -5.063 -11.416 6.632 1.00 91.12 104 GLY A CA 1
ATOM 787 C C . GLY A 1 104 ? -4.634 -10.518 7.795 1.00 91.12 104 GLY A C 1
ATOM 788 O O . GLY A 1 104 ? -4.815 -10.884 8.948 1.00 91.12 104 GLY A O 1
ATOM 789 N N . LYS A 1 105 ? -4.110 -9.316 7.520 1.00 91.12 105 LYS A N 1
ATOM 790 C CA . LYS A 1 105 ? -3.644 -8.389 8.564 1.00 91.12 105 LYS A CA 1
ATOM 791 C C . LYS A 1 105 ? -4.746 -7.736 9.383 1.00 91.12 105 LYS A C 1
ATOM 793 O O . LYS A 1 105 ? -4.472 -7.329 10.504 1.00 91.12 105 LYS A O 1
ATOM 798 N N . VAL A 1 106 ? -5.945 -7.599 8.830 1.00 94.62 106 VAL A N 1
ATOM 799 C CA . VAL A 1 106 ? -7.079 -6.993 9.539 1.00 94.62 106 VAL A CA 1
ATOM 800 C C . VAL A 1 106 ? -8.082 -8.030 10.035 1.00 94.62 106 VAL A C 1
ATOM 802 O O . VAL A 1 106 ? -9.086 -7.634 10.611 1.00 94.62 106 VAL A O 1
ATOM 805 N N . ALA A 1 107 ? -7.847 -9.329 9.814 1.00 93.19 107 ALA A N 1
ATOM 806 C CA . ALA A 1 107 ? -8.808 -10.396 10.099 1.00 93.19 107 ALA A CA 1
ATOM 807 C C . ALA A 1 107 ? -9.310 -10.383 11.554 1.00 93.19 107 ALA A C 1
ATOM 809 O O . ALA A 1 107 ? -10.514 -10.512 11.780 1.00 93.19 107 ALA A O 1
ATOM 810 N N . ASP A 1 108 ? -8.410 -10.117 12.502 1.00 92.44 108 ASP A N 1
ATOM 811 C CA . ASP A 1 108 ? -8.702 -10.127 13.941 1.00 92.44 108 ASP A CA 1
ATOM 812 C C . ASP A 1 108 ? -9.374 -8.835 14.445 1.00 92.44 108 ASP A C 1
ATOM 814 O O . ASP A 1 108 ? -9.699 -8.719 15.625 1.00 92.44 108 ASP A O 1
ATOM 818 N N . LEU A 1 109 ? -9.581 -7.835 13.579 1.00 95.06 109 LEU A N 1
ATOM 819 C CA . LEU A 1 109 ? -10.305 -6.610 13.932 1.00 95.06 109 LEU A CA 1
ATOM 820 C C . LEU A 1 109 ? -11.819 -6.793 13.758 1.00 95.06 109 LEU A C 1
ATOM 822 O O . LEU A 1 109 ? -12.233 -7.570 12.896 1.00 95.06 109 LEU A O 1
ATOM 826 N N . PRO A 1 110 ? -12.664 -6.040 14.485 1.00 96.31 110 PRO A N 1
ATOM 827 C CA . PRO A 1 110 ? -14.116 -6.072 14.316 1.00 96.31 110 PRO A CA 1
ATOM 828 C C . PRO A 1 110 ? -14.561 -5.793 12.875 1.00 96.31 110 PRO A C 1
ATOM 830 O O . PRO A 1 110 ? -13.946 -5.008 12.147 1.00 96.31 110 PRO A O 1
ATOM 833 N N . ALA A 1 111 ? -15.658 -6.423 12.448 1.00 93.69 111 ALA A N 1
ATOM 834 C CA . ALA A 1 111 ? -16.140 -6.334 11.068 1.00 93.69 111 ALA A CA 1
ATOM 835 C C . ALA A 1 111 ? -16.352 -4.889 10.555 1.00 93.69 111 ALA A C 1
ATOM 837 O O . ALA A 1 111 ? -15.926 -4.620 9.424 1.00 93.69 111 ALA A O 1
ATOM 838 N N . PRO A 1 112 ? -16.922 -3.947 11.339 1.00 94.12 112 PRO A N 1
ATOM 839 C CA . PRO A 1 112 ? -17.072 -2.559 10.898 1.00 94.12 112 PRO A CA 1
ATOM 840 C C . PRO A 1 112 ? -15.716 -1.879 10.669 1.00 94.12 112 PRO A C 1
ATOM 842 O O . PRO A 1 112 ? -15.491 -1.279 9.615 1.00 94.12 112 PRO A O 1
ATOM 845 N N . MET A 1 113 ? -14.773 -2.059 11.597 1.00 94.81 113 MET A N 1
ATOM 846 C CA . MET A 1 113 ? -13.404 -1.555 11.481 1.00 94.81 113 MET A CA 1
ATOM 847 C C . MET A 1 113 ? -12.691 -2.100 10.233 1.00 94.81 113 MET A C 1
ATOM 849 O O . MET A 1 113 ? -12.057 -1.336 9.501 1.00 94.81 113 MET A O 1
ATOM 853 N N . ARG A 1 114 ? -12.840 -3.397 9.924 1.00 95.19 114 ARG A N 1
ATOM 854 C CA . ARG A 1 114 ? -12.276 -4.002 8.700 1.00 95.19 114 ARG A CA 1
ATOM 855 C C . ARG A 1 114 ? -12.837 -3.369 7.430 1.00 95.19 114 ARG A C 1
ATOM 857 O O . ARG A 1 114 ? -12.072 -3.063 6.516 1.00 95.19 114 ARG A O 1
ATOM 864 N N . ALA A 1 115 ? -14.153 -3.166 7.367 1.00 91.44 115 ALA A N 1
ATOM 865 C CA . ALA A 1 115 ? -14.806 -2.559 6.208 1.00 91.44 115 ALA A CA 1
ATOM 866 C C . ALA A 1 115 ? -14.318 -1.119 5.975 1.00 91.44 115 ALA A C 1
ATOM 868 O O . ALA A 1 115 ? -14.040 -0.718 4.847 1.00 91.44 115 ALA A O 1
ATOM 869 N N . GLU A 1 116 ? -14.139 -0.351 7.046 1.00 94.00 116 GLU A N 1
ATOM 870 C CA . GLU A 1 116 ? -13.635 1.022 6.978 1.00 94.00 116 GLU A CA 1
ATOM 871 C C . GLU A 1 116 ? -12.161 1.074 6.562 1.00 94.00 116 GLU A C 1
ATOM 873 O O . GLU A 1 116 ? -11.783 1.847 5.678 1.00 94.00 116 GLU A O 1
ATOM 878 N N . LEU A 1 117 ? -11.323 0.195 7.113 1.00 94.50 117 LEU A N 1
ATOM 879 C CA . LEU A 1 117 ? -9.939 0.053 6.660 1.00 94.50 117 LEU A CA 1
ATOM 880 C C . LEU A 1 117 ? -9.861 -0.372 5.196 1.00 94.50 117 LEU A C 1
ATOM 882 O O . LEU A 1 117 ? -8.952 0.070 4.492 1.00 94.50 117 LEU A O 1
ATOM 886 N N . ARG A 1 118 ? -10.809 -1.186 4.717 1.00 93.44 118 ARG A N 1
ATOM 887 C CA . ARG A 1 118 ? -10.857 -1.590 3.311 1.00 93.44 118 ARG A CA 1
ATOM 888 C C . ARG A 1 118 ? -11.106 -0.397 2.395 1.00 93.44 118 ARG A C 1
ATOM 890 O O . ARG A 1 118 ? -10.426 -0.278 1.383 1.00 93.44 118 ARG A O 1
ATOM 897 N N . VAL A 1 119 ? -11.979 0.534 2.785 1.00 90.88 119 VAL A N 1
ATOM 898 C CA . VAL A 1 119 ? -12.187 1.791 2.044 1.00 90.88 119 VAL A CA 1
ATOM 899 C C . VAL A 1 119 ? -10.889 2.594 1.944 1.00 90.88 119 VAL A C 1
ATOM 901 O O . VAL A 1 119 ? -10.535 3.072 0.866 1.00 90.88 119 VAL A O 1
ATOM 904 N N . TRP A 1 120 ? -10.150 2.727 3.049 1.00 92.56 120 TRP A N 1
ATOM 905 C CA . TRP A 1 120 ? -8.841 3.384 3.023 1.00 92.56 120 TRP A CA 1
ATOM 906 C C . TRP A 1 120 ? -7.843 2.648 2.119 1.00 92.56 120 TRP A C 1
ATOM 908 O O . TRP A 1 120 ? -7.158 3.287 1.316 1.00 92.56 120 TRP A O 1
ATOM 918 N N . PHE A 1 121 ? -7.783 1.319 2.217 1.00 90.88 121 PHE A N 1
ATOM 919 C CA . PHE A 1 121 ? -6.908 0.487 1.398 1.00 90.88 121 PHE A CA 1
ATOM 920 C C . PHE A 1 121 ? -7.211 0.658 -0.091 1.00 90.88 121 PHE A C 1
ATOM 922 O O . PHE A 1 121 ? -6.296 0.945 -0.856 1.00 90.88 121 PHE A O 1
ATOM 929 N N . ASP A 1 122 ? -8.477 0.564 -0.496 1.00 87.38 122 ASP A N 1
ATOM 930 C CA . ASP A 1 122 ? -8.885 0.683 -1.896 1.00 87.38 122 ASP A CA 1
ATOM 931 C C . ASP A 1 122 ? -8.556 2.076 -2.457 1.00 87.38 122 ASP A C 1
ATOM 933 O O . ASP A 1 122 ? -8.063 2.191 -3.576 1.00 87.38 122 ASP A O 1
ATOM 937 N N . VAL A 1 123 ? -8.732 3.143 -1.671 1.00 85.69 123 VAL A N 1
ATOM 938 C CA . VAL A 1 123 ? -8.323 4.502 -2.074 1.00 85.69 123 VAL A CA 1
ATOM 939 C C . VAL A 1 123 ? -6.806 4.617 -2.227 1.00 85.69 123 VAL A C 1
ATOM 941 O O . VAL A 1 123 ? -6.326 5.255 -3.163 1.00 85.69 123 VAL A O 1
ATOM 944 N N . MET A 1 124 ? -6.033 4.015 -1.325 1.00 84.81 124 MET A N 1
ATOM 945 C CA . MET A 1 124 ? -4.572 4.014 -1.412 1.00 84.81 124 MET A CA 1
ATOM 946 C C . MET A 1 124 ? -4.066 3.169 -2.586 1.00 84.81 124 MET A C 1
ATOM 948 O O . MET A 1 124 ? -3.051 3.515 -3.192 1.00 84.81 124 MET A O 1
ATOM 952 N N . PHE A 1 125 ? -4.773 2.083 -2.893 1.00 82.56 125 PHE A N 1
ATOM 953 C CA . PHE A 1 125 ? -4.416 1.100 -3.903 1.00 82.56 125 PHE A CA 1
ATOM 954 C C . PHE A 1 125 ? -4.783 1.557 -5.318 1.00 82.56 125 PHE A C 1
ATOM 956 O O . PHE A 1 125 ? -3.928 1.568 -6.196 1.00 82.56 125 PHE A O 1
ATOM 963 N N . TYR A 1 126 ? -6.020 2.008 -5.533 1.00 79.06 126 TYR A N 1
ATOM 964 C CA . TYR A 1 126 ? -6.507 2.453 -6.843 1.00 79.06 126 TYR A CA 1
ATOM 965 C C . TYR A 1 126 ? -6.330 3.962 -7.084 1.00 79.06 126 TYR A C 1
ATOM 967 O O . TYR A 1 126 ? -6.430 4.419 -8.222 1.00 79.06 126 TYR A O 1
ATOM 975 N N . GLY A 1 127 ? -6.066 4.753 -6.038 1.00 72.94 127 GLY A N 1
ATOM 976 C CA . GLY A 1 127 ? -6.133 6.216 -6.091 1.00 72.94 127 GLY A CA 1
ATOM 977 C C . GLY A 1 127 ? -7.567 6.751 -5.942 1.00 72.94 127 GLY A C 1
ATOM 978 O O . GLY A 1 127 ? -8.545 6.001 -5.917 1.00 72.94 127 GLY A O 1
ATOM 979 N N . HIS A 1 128 ? -7.726 8.078 -5.832 1.00 65.25 128 HIS A N 1
ATOM 980 C CA . HIS A 1 128 ? -9.067 8.685 -5.797 1.00 65.25 128 HIS A CA 1
ATOM 981 C C . HIS A 1 128 ? -9.642 8.802 -7.213 1.00 65.25 128 HIS A C 1
ATOM 983 O O . HIS A 1 128 ? -9.108 9.549 -8.027 1.00 65.25 128 HIS A O 1
ATOM 989 N N . LYS A 1 129 ? -10.783 8.145 -7.470 1.00 55.03 129 LYS A N 1
ATOM 990 C CA . LYS A 1 129 ? -11.488 8.201 -8.766 1.00 55.03 129 LYS A CA 1
ATOM 991 C C . LYS A 1 129 ? -12.118 9.570 -9.078 1.00 55.03 129 LYS A C 1
ATOM 993 O O . LYS A 1 129 ? -12.201 9.942 -10.239 1.00 55.03 129 LYS A O 1
ATOM 998 N N . THR A 1 130 ? -12.550 10.317 -8.058 1.00 52.97 130 THR A N 1
ATOM 999 C CA . THR A 1 130 ? -13.385 11.530 -8.229 1.00 52.97 130 THR A CA 1
ATOM 1000 C C . THR A 1 130 ? -12.609 12.851 -8.129 1.00 52.97 130 THR A C 1
ATOM 1002 O O . THR A 1 130 ? -13.048 13.856 -8.668 1.00 52.97 130 THR A O 1
ATOM 1005 N N . ASN A 1 131 ? -11.437 12.868 -7.482 1.00 47.34 131 ASN A N 1
ATOM 1006 C CA . ASN A 1 131 ? -10.618 14.075 -7.278 1.00 47.34 131 ASN A CA 1
ATOM 1007 C C . ASN A 1 131 ? -9.250 13.924 -7.968 1.00 47.34 131 ASN A C 1
ATOM 1009 O O . ASN A 1 131 ? -8.201 13.848 -7.320 1.00 47.34 131 ASN A O 1
ATOM 1013 N N . ALA A 1 132 ? -9.273 13.830 -9.297 1.00 48.34 132 ALA A N 1
ATOM 1014 C CA . ALA A 1 132 ? -8.090 13.782 -10.152 1.00 48.34 132 ALA A CA 1
ATOM 1015 C C . ALA A 1 132 ? -7.573 15.217 -10.362 1.00 48.34 132 ALA A C 1
ATOM 1017 O O . ALA A 1 132 ? -8.215 15.991 -11.068 1.00 48.34 132 ALA A O 1
ATOM 1018 N N . PRO A 1 133 ? -6.490 15.628 -9.662 1.00 43.91 133 PRO A N 1
ATOM 1019 C CA . PRO A 1 133 ? -5.144 15.384 -10.199 1.00 43.91 133 PRO A CA 1
ATOM 1020 C C . PRO A 1 133 ? -4.057 14.961 -9.176 1.00 43.91 133 PRO A C 1
ATOM 1022 O O . PRO A 1 133 ? -2.897 14.829 -9.557 1.00 43.91 133 PRO A O 1
ATOM 1025 N N . ARG A 1 134 ? -4.359 14.759 -7.877 1.00 48.69 134 ARG A N 1
ATOM 1026 C CA . ARG A 1 134 ? -3.310 14.602 -6.826 1.00 48.69 134 ARG A CA 1
ATOM 1027 C C . ARG A 1 134 ? -3.241 13.255 -6.095 1.00 48.69 134 ARG A C 1
ATOM 1029 O O . ARG A 1 134 ? -2.330 13.063 -5.290 1.00 48.69 134 ARG A O 1
ATOM 1036 N N . SER A 1 135 ? -4.144 12.311 -6.356 1.00 52.19 135 SER A N 1
ATOM 1037 C CA . SER A 1 135 ? -4.152 11.018 -5.651 1.00 52.19 135 SER A CA 1
ATOM 1038 C C . SER A 1 135 ? -3.790 9.861 -6.576 1.00 52.19 135 SER A C 1
ATOM 1040 O O . SER A 1 135 ? -4.655 9.106 -7.017 1.00 52.19 135 SER A O 1
ATOM 1042 N N . ARG A 1 136 ? -2.497 9.744 -6.902 1.00 58.84 136 ARG A N 1
ATOM 1043 C CA . ARG A 1 136 ? -1.961 8.561 -7.592 1.00 58.84 136 ARG A CA 1
ATOM 1044 C C . ARG A 1 136 ? -1.974 7.367 -6.634 1.00 58.84 136 ARG A C 1
ATOM 1046 O O . ARG A 1 136 ? -1.738 7.554 -5.435 1.00 58.84 136 ARG A O 1
ATOM 1053 N N . ALA A 1 137 ? -2.190 6.169 -7.179 1.00 70.75 137 ALA A N 1
ATOM 1054 C CA . ALA A 1 137 ? -1.978 4.910 -6.471 1.00 70.75 137 ALA A CA 1
ATOM 1055 C C . ALA A 1 137 ? -0.645 4.951 -5.707 1.00 70.75 137 ALA A C 1
ATOM 1057 O O . ALA A 1 137 ? 0.384 5.398 -6.230 1.00 70.75 137 ALA A O 1
ATOM 1058 N N . ARG A 1 138 ? -0.670 4.554 -4.436 1.00 75.75 138 ARG A N 1
ATOM 1059 C CA . ARG A 1 138 ? 0.526 4.540 -3.594 1.00 75.75 138 ARG A CA 1
ATOM 1060 C C . ARG A 1 138 ? 1.295 3.252 -3.822 1.00 75.75 138 ARG A C 1
ATOM 1062 O O . ARG A 1 138 ? 0.718 2.205 -4.097 1.00 75.75 138 ARG A O 1
ATOM 1069 N N . THR A 1 139 ? 2.615 3.320 -3.664 1.00 75.88 139 THR A N 1
ATOM 1070 C CA . THR A 1 139 ? 3.435 2.111 -3.725 1.00 75.88 139 THR A CA 1
ATOM 1071 C C . THR A 1 139 ? 2.988 1.132 -2.647 1.00 75.88 139 THR A C 1
ATOM 1073 O O . THR A 1 139 ? 2.673 1.521 -1.519 1.00 75.88 139 THR A O 1
ATOM 1076 N N . GLN A 1 140 ? 3.006 -0.155 -2.977 1.00 79.75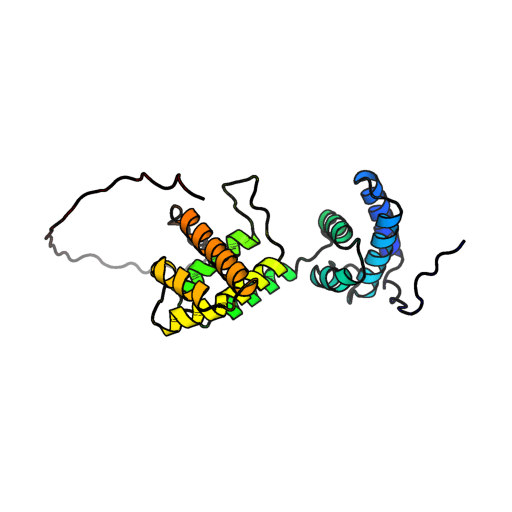 140 GLN A N 1
ATOM 1077 C CA . GLN A 1 140 ? 2.589 -1.204 -2.053 1.00 79.75 140 GLN A CA 1
ATOM 1078 C C . GLN A 1 140 ? 3.388 -1.171 -0.743 1.00 79.75 140 GLN A C 1
ATOM 1080 O O . GLN A 1 140 ? 2.823 -1.369 0.328 1.00 79.75 140 GLN A O 1
ATOM 1085 N N . SER A 1 141 ? 4.682 -0.830 -0.801 1.00 73.44 141 SER A N 1
ATOM 1086 C CA . SER A 1 141 ? 5.521 -0.636 0.389 1.00 73.44 141 SER A CA 1
ATOM 1087 C C . SER A 1 141 ? 4.989 0.461 1.312 1.00 73.44 141 SER A C 1
ATOM 1089 O O . SER A 1 141 ? 4.953 0.270 2.525 1.00 73.44 141 SER A O 1
ATOM 1091 N N . THR A 1 142 ? 4.502 1.572 0.752 1.00 80.75 142 THR A N 1
ATOM 1092 C CA . THR A 1 142 ? 3.884 2.659 1.523 1.00 80.75 142 THR A CA 1
ATOM 1093 C C . THR A 1 142 ? 2.591 2.199 2.188 1.00 80.75 142 THR A C 1
ATOM 1095 O O . THR A 1 142 ? 2.350 2.533 3.346 1.00 80.75 142 THR A O 1
ATOM 1098 N N . ILE A 1 143 ? 1.759 1.433 1.475 1.00 86.75 143 ILE A N 1
ATOM 1099 C CA . ILE A 1 143 ? 0.505 0.893 2.021 1.00 86.75 143 ILE A CA 1
ATOM 1100 C C . ILE A 1 143 ? 0.812 -0.042 3.195 1.00 86.75 143 ILE A C 1
ATOM 1102 O O . ILE A 1 143 ? 0.232 0.113 4.270 1.00 86.75 143 ILE A O 1
ATOM 1106 N N . ARG A 1 144 ? 1.786 -0.947 3.022 1.00 87.94 144 ARG A N 1
ATOM 1107 C CA . ARG A 1 144 ? 2.206 -1.888 4.068 1.00 87.94 144 ARG A CA 1
ATOM 1108 C C . ARG A 1 144 ? 2.762 -1.183 5.296 1.00 87.94 144 ARG A C 1
ATOM 1110 O O . ARG A 1 144 ? 2.335 -1.484 6.406 1.00 87.94 144 ARG A O 1
ATOM 1117 N N . ALA A 1 145 ? 3.673 -0.232 5.093 1.00 85.75 145 ALA A N 1
ATOM 1118 C CA . ALA A 1 145 ? 4.279 0.532 6.177 1.00 85.75 145 ALA A CA 1
ATOM 1119 C C . ALA A 1 145 ? 3.216 1.279 6.991 1.00 85.75 145 ALA A C 1
ATOM 1121 O O . ALA A 1 145 ? 3.162 1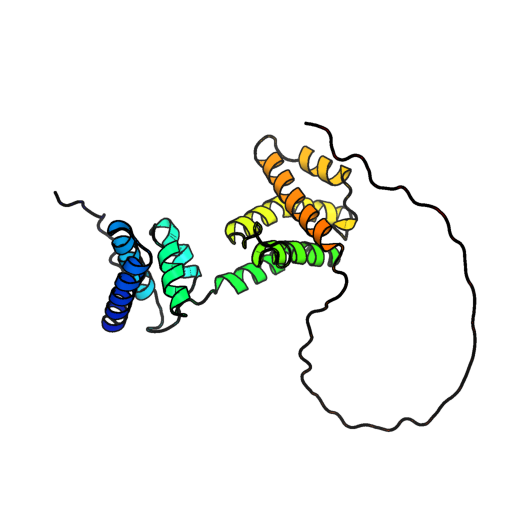.123 8.205 1.00 85.75 145 ALA A O 1
ATOM 1122 N N . ARG A 1 146 ? 2.315 2.009 6.319 1.00 92.31 146 ARG A N 1
ATOM 1123 C CA . ARG A 1 146 ? 1.253 2.772 6.991 1.00 92.31 146 ARG A CA 1
ATOM 1124 C C . ARG A 1 146 ? 0.322 1.884 7.806 1.00 92.31 146 ARG A C 1
ATOM 1126 O O . ARG A 1 146 ? 0.021 2.234 8.942 1.00 92.31 146 ARG A O 1
ATOM 1133 N N . LEU A 1 147 ? -0.121 0.755 7.244 1.00 93.75 147 LEU A N 1
ATOM 1134 C CA . LEU A 1 147 ? -0.995 -0.169 7.967 1.00 93.75 147 LEU A CA 1
ATOM 1135 C C . LEU A 1 147 ? -0.271 -0.783 9.173 1.00 93.75 147 LEU A C 1
ATOM 1137 O O . LEU A 1 147 ? -0.811 -0.764 10.271 1.00 93.75 147 LEU A O 1
ATOM 1141 N N . ASN A 1 148 ? 0.969 -1.250 9.002 1.00 92.81 148 ASN A N 1
ATOM 1142 C CA . ASN A 1 148 ? 1.755 -1.813 10.103 1.00 92.81 148 ASN A CA 1
ATOM 1143 C C . ASN A 1 148 ? 1.995 -0.805 11.234 1.00 92.81 148 ASN A C 1
ATOM 1145 O O . ASN A 1 148 ? 1.986 -1.201 12.394 1.00 92.81 148 ASN A O 1
ATOM 1149 N N . THR A 1 149 ? 2.176 0.482 10.920 1.00 93.06 149 THR A N 1
ATOM 1150 C CA . THR A 1 149 ? 2.317 1.525 11.945 1.00 93.06 149 THR A CA 1
ATOM 1151 C C . THR A 1 149 ? 1.050 1.688 12.785 1.00 93.06 149 THR A C 1
ATOM 1153 O O . THR A 1 149 ? 1.155 1.891 13.988 1.00 93.06 149 THR A O 1
ATOM 1156 N N . VAL A 1 150 ? -0.141 1.627 12.180 1.00 96.06 150 VAL A N 1
ATOM 1157 C CA . VAL A 1 150 ? -1.399 1.887 12.908 1.00 96.06 150 VAL A CA 1
ATOM 1158 C C . VAL A 1 150 ? -1.990 0.645 13.565 1.00 96.06 150 VAL A C 1
ATOM 1160 O O . VAL A 1 150 ? -2.734 0.787 14.529 1.00 96.06 150 VAL A O 1
ATOM 1163 N N . LEU A 1 151 ? -1.687 -0.557 13.061 1.00 95.25 151 LEU A N 1
ATOM 1164 C CA . LEU A 1 151 ? -2.300 -1.810 13.516 1.00 95.25 151 LEU A CA 1
ATOM 1165 C C . LEU A 1 151 ? -2.279 -1.990 15.043 1.00 95.25 151 LEU A C 1
ATOM 1167 O O . LEU A 1 151 ? -3.342 -2.284 15.586 1.00 95.25 151 LEU A O 1
ATOM 1171 N N . PRO A 1 152 ? -1.158 -1.762 15.760 1.00 95.19 152 PRO A N 1
ATOM 1172 C CA . PRO A 1 152 ? -1.140 -1.891 17.218 1.00 95.19 152 PRO A CA 1
ATOM 1173 C C . PRO A 1 152 ? -2.179 -0.998 17.907 1.00 95.19 152 PRO A C 1
ATOM 1175 O O . PRO A 1 152 ? -2.888 -1.444 18.804 1.00 95.19 152 PRO A O 1
ATOM 1178 N N . THR A 1 153 ? -2.331 0.244 17.440 1.00 96.12 153 THR A N 1
ATOM 1179 C CA . THR A 1 153 ? -3.338 1.183 17.950 1.00 96.12 153 THR A CA 1
ATOM 1180 C C . THR A 1 153 ? -4.762 0.710 17.651 1.00 96.12 153 THR A C 1
ATOM 1182 O O . THR A 1 153 ? -5.632 0.815 18.509 1.00 96.12 153 THR A O 1
ATOM 1185 N N . LEU A 1 154 ? -5.007 0.157 16.459 1.00 96.00 154 LEU A N 1
ATOM 1186 C CA . LEU A 1 154 ? -6.326 -0.361 16.080 1.00 96.00 154 LEU A CA 1
ATOM 1187 C C . LEU A 1 154 ? -6.728 -1.574 16.924 1.00 96.00 154 LEU A C 1
ATOM 1189 O O . LEU A 1 154 ? -7.865 -1.644 17.382 1.00 96.00 154 LEU A O 1
ATOM 1193 N N . HIS A 1 155 ? -5.790 -2.488 17.183 1.00 95.75 155 HIS A N 1
ATOM 1194 C CA . HIS A 1 155 ? -6.020 -3.613 18.088 1.00 95.75 155 HIS A CA 1
ATOM 1195 C C . HIS A 1 155 ? -6.262 -3.152 19.525 1.00 95.75 155 HIS A C 1
ATOM 1197 O O . HIS A 1 155 ? -7.146 -3.693 20.180 1.00 95.75 155 HIS A O 1
ATOM 1203 N N . ALA A 1 156 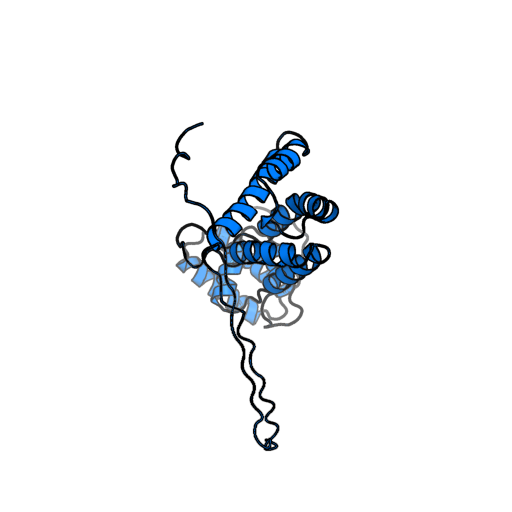? -5.540 -2.135 20.004 1.00 95.62 156 ALA A N 1
ATOM 1204 C CA . ALA A 1 156 ? -5.775 -1.570 21.332 1.00 95.62 156 ALA A CA 1
ATOM 1205 C C . ALA A 1 156 ? -7.186 -0.971 21.459 1.00 95.62 156 ALA A C 1
ATOM 1207 O O . ALA A 1 156 ? -7.859 -1.190 22.463 1.00 95.62 156 ALA A O 1
ATOM 1208 N N . TRP A 1 157 ? -7.671 -0.268 20.432 1.00 96.69 157 TRP A N 1
ATOM 1209 C CA . TRP A 1 157 ? -9.042 0.249 20.421 1.00 96.69 157 TRP A CA 1
ATOM 1210 C C . TRP A 1 157 ? -10.092 -0.858 20.334 1.00 96.69 157 TRP A C 1
ATOM 1212 O O . TRP A 1 157 ? -11.078 -0.802 21.064 1.00 96.69 157 TRP A O 1
ATOM 1222 N N . ALA A 1 158 ? -9.869 -1.879 19.506 1.00 95.56 158 ALA A N 1
ATOM 1223 C CA . ALA A 1 158 ? -10.751 -3.042 19.444 1.00 95.56 158 ALA A CA 1
ATOM 1224 C C . ALA A 1 158 ? -10.815 -3.782 20.792 1.00 95.56 158 ALA A C 1
ATOM 1226 O O . ALA A 1 158 ? -11.897 -4.130 21.253 1.00 95.56 158 ALA A O 1
ATOM 1227 N N . ALA A 1 159 ? -9.673 -3.954 21.465 1.00 94.81 159 ALA A N 1
ATOM 1228 C CA . ALA A 1 159 ? -9.601 -4.553 22.798 1.00 94.81 159 ALA A CA 1
ATOM 1229 C C . ALA A 1 159 ? -10.292 -3.698 23.876 1.00 94.81 159 ALA A C 1
ATOM 1231 O O . ALA A 1 159 ? -10.824 -4.242 24.838 1.00 94.81 159 ALA A O 1
ATOM 1232 N N . ALA A 1 160 ? -10.330 -2.374 23.700 1.00 93.94 160 ALA A N 1
ATOM 1233 C CA . ALA A 1 160 ? -11.089 -1.452 24.545 1.00 93.94 160 ALA A CA 1
ATOM 1234 C C . ALA A 1 160 ? -12.602 -1.423 24.229 1.00 93.94 160 ALA A C 1
ATOM 1236 O O . ALA A 1 160 ? -13.337 -0.662 24.856 1.00 93.94 160 ALA A O 1
ATOM 1237 N N . GLY A 1 161 ? -13.072 -2.237 23.274 1.00 94.12 161 GLY A N 1
ATOM 1238 C CA . GLY A 1 161 ? -14.487 -2.379 22.922 1.00 94.12 161 GLY A CA 1
ATOM 1239 C C . GLY A 1 161 ? -14.967 -1.494 21.769 1.00 94.12 161 GLY A C 1
ATOM 1240 O O . GLY A 1 161 ? -16.166 -1.438 21.522 1.00 94.12 161 GLY A O 1
ATOM 1241 N N . HIS A 1 162 ? -14.071 -0.806 21.054 1.00 94.12 162 HIS A N 1
ATOM 1242 C CA . HIS A 1 162 ? -14.455 -0.018 19.879 1.00 94.12 162 HIS A CA 1
ATOM 1243 C C . HIS A 1 162 ? -14.578 -0.902 18.636 1.00 94.12 162 HIS A C 1
ATOM 1245 O O . HIS A 1 162 ? -13.584 -1.439 18.139 1.00 94.12 162 HIS A O 1
ATOM 1251 N N . GLU A 1 163 ? -15.785 -1.011 18.084 1.00 92.31 163 GLU A N 1
ATOM 1252 C CA . GLU A 1 163 ? -16.050 -1.869 16.923 1.00 92.31 163 GLU A CA 1
ATOM 1253 C C . GLU A 1 163 ? -15.875 -1.137 15.585 1.00 92.31 163 GLU A C 1
ATOM 1255 O O . GLU A 1 163 ? -15.622 -1.764 14.549 1.00 92.31 163 GLU A O 1
ATOM 1260 N N . SER A 1 164 ? -15.972 0.195 15.594 1.00 92.69 164 SER A N 1
ATOM 1261 C CA . SER A 1 164 ? -15.866 1.047 14.405 1.00 92.69 164 SER A CA 1
ATOM 1262 C C . SER A 1 164 ? -14.863 2.184 14.599 1.00 92.69 164 SER A C 1
ATOM 1264 O O . SER A 1 164 ? -14.794 2.824 15.647 1.00 92.69 164 SER A O 1
ATOM 1266 N N . LEU A 1 165 ? -14.139 2.541 13.532 1.00 92.19 165 LEU A N 1
ATOM 1267 C CA . LEU A 1 165 ? -13.300 3.743 13.502 1.00 92.19 165 LEU A CA 1
ATOM 1268 C C . LEU A 1 165 ? -14.133 5.026 13.601 1.00 92.19 165 LEU A C 1
ATOM 1270 O O . LEU A 1 165 ? -13.590 6.089 13.889 1.00 92.19 165 LEU A O 1
ATOM 1274 N N . ARG A 1 166 ? -15.447 4.967 13.362 1.00 89.56 166 ARG A N 1
ATOM 1275 C CA . ARG A 1 166 ? -16.347 6.124 13.499 1.00 89.56 166 ARG A CA 1
ATOM 1276 C C . ARG A 1 166 ? -16.631 6.485 14.951 1.00 89.56 166 ARG A C 1
ATOM 1278 O O . ARG A 1 166 ? -16.971 7.637 15.204 1.00 89.56 166 ARG A O 1
ATOM 1285 N N . GLU A 1 167 ? -16.472 5.539 15.871 1.00 89.94 167 GLU A N 1
ATOM 1286 C CA . GLU A 1 167 ? -16.602 5.757 17.318 1.00 89.94 167 GLU A CA 1
ATOM 1287 C C . GLU A 1 167 ? -15.367 6.457 17.897 1.00 89.94 167 GLU A C 1
ATOM 1289 O O . GLU A 1 167 ? -15.435 7.099 18.946 1.00 89.94 167 GLU A O 1
ATOM 1294 N N . ILE A 1 168 ? -14.233 6.369 17.195 1.00 92.69 168 ILE A N 1
ATOM 1295 C CA . ILE A 1 168 ? -12.967 6.921 17.660 1.00 92.69 168 ILE A CA 1
ATOM 1296 C C . ILE A 1 168 ? -13.016 8.449 17.629 1.00 92.69 168 ILE A C 1
ATOM 1298 O O . ILE A 1 168 ? -13.079 9.099 16.580 1.00 92.69 168 ILE A O 1
ATOM 1302 N N . THR A 1 169 ? -12.952 9.037 18.820 1.00 90.56 169 THR A N 1
ATOM 1303 C CA . THR A 1 169 ? -12.962 10.486 19.009 1.00 90.56 169 THR A CA 1
ATOM 1304 C C . THR A 1 169 ? -11.586 11.100 18.757 1.00 90.56 169 THR A C 1
ATOM 1306 O O . THR A 1 169 ? -10.547 10.438 18.794 1.00 90.56 169 THR A O 1
ATOM 1309 N N . ARG A 1 170 ? -11.553 12.423 18.553 1.00 90.75 170 ARG A N 1
ATOM 1310 C CA . ARG A 1 170 ? -10.293 13.174 18.439 1.00 90.75 170 ARG A CA 1
ATOM 1311 C C . ARG A 1 170 ? -9.391 12.967 19.659 1.00 90.75 170 ARG A C 1
ATOM 1313 O O . ARG A 1 170 ? -8.178 12.908 19.492 1.00 90.75 170 ARG A O 1
ATOM 1320 N N . THR A 1 171 ? -9.975 12.877 20.851 1.00 92.44 171 THR A N 1
ATOM 1321 C CA . THR A 1 171 ? -9.241 12.675 22.105 1.00 92.44 171 THR A CA 1
ATOM 1322 C C . THR A 1 171 ? -8.505 11.340 22.085 1.00 92.44 171 THR A C 1
ATOM 1324 O O . THR A 1 171 ? -7.288 11.340 22.215 1.00 92.44 171 THR A O 1
ATOM 1327 N N . LEU A 1 172 ? -9.195 10.245 21.742 1.00 92.75 172 LEU A N 1
ATOM 1328 C CA . LEU A 1 172 ? -8.587 8.912 21.620 1.00 92.75 172 LEU A CA 1
ATOM 1329 C C . LEU A 1 172 ? -7.432 8.874 20.607 1.00 92.75 172 LEU A C 1
ATOM 1331 O O . LEU A 1 172 ? -6.412 8.230 20.844 1.00 92.75 172 LEU A O 1
ATOM 1335 N N . VAL A 1 173 ? -7.554 9.601 19.490 1.00 93.69 173 VAL A N 1
ATOM 1336 C CA . VAL A 1 173 ? -6.464 9.730 18.506 1.00 93.69 173 VAL A CA 1
ATOM 1337 C C . VAL A 1 173 ? -5.261 10.465 19.094 1.00 93.69 173 VAL A C 1
ATOM 1339 O O . VAL A 1 173 ? -4.124 10.043 18.892 1.00 93.69 173 VAL A O 1
ATOM 1342 N N . LEU A 1 174 ? -5.487 11.580 19.791 1.00 93.81 174 LEU A N 1
ATOM 1343 C CA . LEU A 1 174 ? -4.404 12.353 20.398 1.00 93.81 174 LEU A CA 1
ATOM 1344 C C . LEU A 1 174 ? -3.715 11.573 21.516 1.00 93.81 174 LEU A C 1
ATOM 1346 O O . LEU A 1 174 ? -2.493 11.633 21.615 1.00 93.81 174 LEU A O 1
ATOM 1350 N N . ASP A 1 175 ? -4.471 10.816 22.303 1.00 94.81 175 ASP A N 1
ATOM 1351 C CA . ASP A 1 175 ? -3.926 9.996 23.381 1.00 94.81 175 ASP A CA 1
ATOM 1352 C C . ASP A 1 175 ? -3.079 8.848 22.827 1.00 94.81 175 ASP A C 1
ATOM 1354 O O . ASP A 1 175 ? -1.957 8.647 23.288 1.00 94.81 175 ASP A O 1
ATOM 1358 N N . ALA A 1 176 ? -3.520 8.193 21.748 1.00 94.25 176 ALA A N 1
ATOM 1359 C CA . ALA A 1 176 ? -2.706 7.198 21.048 1.00 94.25 176 ALA A CA 1
ATOM 1360 C C . ALA A 1 176 ? -1.390 7.781 20.495 1.00 94.25 176 ALA A C 1
ATOM 1362 O O . ALA A 1 176 ? -0.346 7.138 20.563 1.00 94.25 176 ALA A O 1
ATOM 1363 N N . ILE A 1 177 ? -1.415 9.010 19.963 1.00 94.00 177 ILE A N 1
ATOM 1364 C CA . ILE A 1 177 ? -0.207 9.689 19.463 1.00 94.00 177 ILE A CA 1
ATOM 1365 C C . ILE A 1 177 ? 0.731 10.059 20.619 1.00 94.00 177 ILE A C 1
ATOM 1367 O O . ILE A 1 177 ? 1.945 9.914 20.493 1.00 94.00 177 ILE A O 1
ATOM 1371 N N . ARG A 1 178 ? 0.193 10.531 21.748 1.00 93.56 178 ARG A N 1
ATOM 1372 C CA . ARG A 1 178 ? 0.987 10.859 22.944 1.00 93.56 178 ARG A CA 1
ATOM 1373 C C . ARG A 1 178 ? 1.637 9.623 23.556 1.00 93.56 178 ARG A C 1
ATOM 1375 O O . ARG A 1 178 ? 2.776 9.718 23.995 1.00 93.56 178 ARG A O 1
ATOM 1382 N N . ALA A 1 179 ? 0.938 8.490 23.537 1.00 91.94 179 ALA A N 1
ATOM 1383 C CA . ALA A 1 179 ? 1.442 7.215 24.036 1.00 91.94 179 ALA A CA 1
ATOM 1384 C C . ALA A 1 179 ? 2.580 6.626 23.181 1.00 91.94 179 ALA A C 1
ATOM 1386 O O . ALA A 1 179 ? 3.308 5.764 23.660 1.00 91.94 179 ALA A O 1
ATOM 1387 N N . ALA A 1 180 ? 2.745 7.070 21.931 1.00 91.44 180 ALA A N 1
ATOM 1388 C CA . ALA A 1 180 ? 3.839 6.627 21.073 1.00 91.44 180 ALA A CA 1
ATOM 1389 C C . ALA A 1 180 ? 5.174 7.305 21.424 1.00 91.44 180 ALA A C 1
ATOM 1391 O O . ALA A 1 180 ? 5.199 8.474 21.833 1.00 91.44 180 ALA A O 1
ATOM 1392 N N . ASP A 1 181 ? 6.270 6.586 21.162 1.00 88.50 181 ASP A N 1
ATOM 1393 C CA . ASP A 1 181 ? 7.645 7.057 21.342 1.00 88.50 181 ASP A CA 1
ATOM 1394 C C . ASP A 1 181 ? 7.908 8.384 20.626 1.00 88.50 181 ASP A C 1
ATOM 1396 O O . ASP A 1 181 ? 7.415 8.645 19.521 1.00 88.50 181 ASP A O 1
ATOM 1400 N N . GLU A 1 182 ? 8.720 9.225 21.258 1.00 86.12 182 GLU A N 1
ATOM 1401 C CA . GLU A 1 182 ? 8.989 10.576 20.782 1.00 86.12 182 GLU A CA 1
ATOM 1402 C C . GLU A 1 182 ? 9.695 10.608 19.417 1.00 86.12 182 GLU A C 1
ATOM 1404 O O . GLU A 1 182 ? 10.360 9.666 18.986 1.00 86.12 182 GLU A O 1
ATOM 1409 N N . GLY A 1 183 ? 9.565 11.736 18.714 1.00 90.31 183 GLY A N 1
ATOM 1410 C CA . GLY A 1 183 ? 10.226 11.947 17.428 1.00 90.31 183 GLY A CA 1
ATOM 1411 C C . GLY A 1 183 ? 9.522 11.256 16.257 1.00 90.31 183 GLY A C 1
ATOM 1412 O O . GLY A 1 183 ? 8.330 11.466 16.011 1.00 90.31 183 GLY A O 1
ATOM 1413 N N . HIS A 1 184 ? 10.283 10.491 15.468 1.00 85.19 184 HIS A N 1
ATOM 1414 C CA . HIS A 1 184 ? 9.809 9.938 14.195 1.00 85.19 184 HIS A CA 1
ATOM 1415 C C . HIS A 1 184 ? 8.610 8.973 14.329 1.00 85.19 184 HIS A C 1
ATOM 1417 O O . HIS A 1 184 ? 7.674 9.122 13.537 1.00 85.19 184 HIS A O 1
ATOM 1423 N N . PRO A 1 185 ? 8.559 8.041 15.305 1.00 87.44 185 PRO A N 1
ATOM 1424 C CA . PRO A 1 185 ? 7.422 7.131 15.475 1.00 87.44 185 PRO A CA 1
ATOM 1425 C C . PRO A 1 185 ? 6.099 7.860 15.748 1.00 87.44 185 PRO A C 1
ATOM 1427 O O . PRO A 1 185 ? 5.114 7.618 15.047 1.00 87.44 185 PRO A O 1
ATOM 1430 N N . ARG A 1 186 ? 6.085 8.822 16.684 1.00 93.25 186 ARG A N 1
ATOM 1431 C CA . ARG A 1 186 ? 4.918 9.673 16.983 1.00 93.25 186 ARG A CA 1
ATOM 1432 C C . ARG A 1 186 ? 4.427 10.445 15.759 1.00 93.25 186 ARG A C 1
ATOM 1434 O O . ARG A 1 186 ? 3.227 10.457 15.469 1.00 93.25 186 ARG A O 1
ATOM 1441 N N . TYR A 1 187 ? 5.345 11.057 15.006 1.00 91.50 187 TYR A N 1
ATOM 1442 C CA . TYR A 1 187 ? 5.004 11.752 13.762 1.00 91.50 187 TYR A CA 1
ATOM 1443 C C . TYR A 1 187 ? 4.401 10.800 12.719 1.00 91.50 187 TYR A C 1
ATOM 1445 O O . TYR A 1 187 ? 3.369 11.105 12.111 1.00 91.50 187 TYR A O 1
ATOM 1453 N N . LEU A 1 188 ? 5.030 9.639 12.516 1.00 90.31 188 LEU A N 1
ATOM 1454 C CA . LEU A 1 188 ? 4.595 8.654 11.533 1.00 90.31 188 LEU A CA 1
ATOM 1455 C C . LEU A 1 188 ? 3.205 8.112 11.878 1.00 90.31 188 LEU A C 1
ATOM 1457 O O . LEU A 1 188 ? 2.341 8.089 11.000 1.00 90.31 188 LEU A O 1
ATOM 1461 N N . LEU A 1 189 ? 2.958 7.759 13.143 1.00 94.44 189 LEU A N 1
ATOM 1462 C CA . LEU A 1 189 ? 1.651 7.309 13.619 1.00 94.44 189 LEU A CA 1
ATOM 1463 C C . LEU A 1 189 ? 0.575 8.369 13.363 1.00 94.44 189 LEU A C 1
ATOM 1465 O O . LEU A 1 189 ? -0.442 8.075 12.731 1.00 94.44 189 LEU A O 1
ATOM 1469 N N . GLY A 1 190 ? 0.824 9.622 13.757 1.00 93.88 190 GLY A N 1
ATOM 1470 C CA . GLY A 1 190 ? -0.109 10.724 13.519 1.00 93.88 190 GLY A CA 1
ATOM 1471 C C . GLY A 1 190 ? -0.402 10.953 12.032 1.00 93.88 190 GLY A C 1
ATOM 1472 O O . GLY A 1 190 ? -1.556 11.154 11.642 1.00 93.88 190 GLY A O 1
ATOM 1473 N N . SER A 1 191 ? 0.619 10.866 11.176 1.00 93.62 191 SER A N 1
ATOM 1474 C CA . SER A 1 191 ? 0.479 10.972 9.717 1.00 93.62 191 SER A CA 1
ATOM 1475 C C . SER A 1 191 ? -0.337 9.817 9.118 1.00 93.62 191 SER A C 1
ATOM 1477 O O . SER A 1 191 ? -1.176 10.027 8.233 1.00 93.62 191 SER A O 1
ATOM 1479 N N . CYS A 1 192 ? -0.139 8.593 9.614 1.00 93.06 192 CYS A N 1
ATOM 1480 C CA . CYS A 1 192 ? -0.873 7.413 9.164 1.00 93.06 192 CYS A CA 1
ATOM 1481 C C . CYS A 1 192 ? -2.341 7.456 9.602 1.00 93.06 192 CYS A C 1
ATOM 1483 O O . CYS A 1 192 ? -3.224 7.303 8.756 1.00 93.06 192 CYS A O 1
ATOM 1485 N N . LEU A 1 193 ? -2.616 7.766 10.873 1.00 95.25 193 LEU A N 1
ATOM 1486 C CA . LEU A 1 193 ? -3.979 7.928 11.387 1.00 95.25 193 LEU A CA 1
ATOM 1487 C C . LEU A 1 193 ? -4.720 9.044 10.647 1.00 95.25 193 LEU A C 1
ATOM 1489 O O . LEU A 1 193 ? -5.846 8.845 10.189 1.00 95.25 193 LEU A O 1
ATOM 1493 N N . ARG A 1 194 ? -4.065 10.194 10.424 1.00 92.62 194 ARG A N 1
ATOM 1494 C CA . ARG A 1 194 ? -4.637 11.284 9.619 1.00 92.62 194 ARG A CA 1
ATOM 1495 C C . ARG A 1 194 ? -5.050 10.800 8.231 1.00 92.62 194 ARG A C 1
ATOM 1497 O O . ARG A 1 194 ? -6.123 11.178 7.774 1.00 92.62 194 ARG A O 1
ATOM 1504 N N . SER A 1 195 ? -4.228 9.982 7.572 1.00 91.00 195 SER A N 1
ATOM 1505 C CA . SER A 1 195 ? -4.533 9.431 6.245 1.00 91.00 195 SER A CA 1
ATOM 1506 C C . SER A 1 195 ? -5.774 8.538 6.239 1.00 91.00 195 SER A C 1
ATOM 1508 O O . SER A 1 195 ? -6.523 8.564 5.264 1.00 91.00 195 SER A O 1
ATOM 1510 N N . ILE A 1 196 ? -5.992 7.748 7.290 1.00 92.69 196 ILE A N 1
ATOM 1511 C CA . ILE A 1 196 ? -7.163 6.871 7.403 1.00 92.69 196 ILE A CA 1
ATOM 1512 C C . ILE A 1 196 ? -8.412 7.719 7.631 1.00 92.69 196 ILE A C 1
ATOM 1514 O O . ILE A 1 196 ? -9.337 7.694 6.818 1.00 92.69 196 ILE A O 1
ATOM 1518 N N . PHE A 1 197 ? -8.411 8.559 8.667 1.00 91.94 197 PHE A N 1
ATOM 1519 C CA . PHE A 1 197 ? -9.578 9.367 9.019 1.00 91.94 197 PHE A CA 1
ATOM 1520 C C . PHE A 1 197 ? -9.940 10.411 7.957 1.00 91.94 197 PHE A C 1
ATOM 1522 O O . PHE A 1 197 ? -11.124 10.684 7.757 1.00 91.94 197 PHE A O 1
ATOM 1529 N N . SER A 1 198 ? -8.967 10.982 7.236 1.00 87.69 198 SER A N 1
ATOM 1530 C CA . SER A 1 198 ? -9.264 11.891 6.121 1.00 87.69 198 SER A CA 1
ATOM 1531 C C . SER A 1 198 ? -9.974 11.170 4.974 1.00 87.69 198 SER A C 1
ATOM 1533 O O . SER A 1 198 ? -10.924 11.713 4.409 1.00 87.69 198 SER A O 1
ATOM 1535 N N . THR A 1 199 ? -9.575 9.930 4.682 1.00 86.62 199 THR A N 1
ATOM 1536 C CA . THR A 1 199 ? -10.193 9.094 3.645 1.00 86.62 199 THR A CA 1
ATOM 1537 C C . THR A 1 199 ? -11.620 8.703 4.028 1.00 86.62 199 THR A C 1
ATOM 1539 O O . THR A 1 199 ? -12.544 8.831 3.223 1.00 86.62 199 THR A O 1
ATOM 1542 N N . LEU A 1 200 ? -11.834 8.316 5.287 1.00 86.44 200 LEU A N 1
ATOM 1543 C CA . LEU A 1 200 ? -13.162 7.994 5.820 1.00 86.44 200 LEU A CA 1
ATOM 1544 C C . LEU A 1 200 ? -14.082 9.219 5.902 1.00 86.44 200 LEU A C 1
ATOM 1546 O O . LEU A 1 200 ? -15.294 9.118 5.710 1.00 86.44 200 LEU A O 1
ATOM 1550 N N . LYS A 1 201 ? -13.522 10.406 6.161 1.00 82.12 201 LYS A N 1
ATOM 1551 C CA . LYS A 1 201 ? -14.278 11.663 6.142 1.00 82.12 201 LYS A CA 1
ATOM 1552 C C . LYS A 1 201 ? -14.702 12.044 4.722 1.00 82.12 201 LYS A C 1
ATOM 1554 O O . LYS A 1 201 ? -15.827 12.496 4.543 1.00 82.12 201 LYS A O 1
ATOM 1559 N N . GLY A 1 202 ? -13.832 11.843 3.730 1.00 65.38 202 GLY A N 1
ATOM 1560 C CA . GLY A 1 202 ? -14.119 12.141 2.323 1.00 65.38 202 GLY A CA 1
ATOM 1561 C C . GLY A 1 202 ? -15.119 11.186 1.665 1.00 65.38 202 GLY A C 1
ATOM 1562 O O . GLY A 1 202 ? -15.823 11.586 0.747 1.00 65.38 202 GLY A O 1
ATOM 1563 N N . THR A 1 203 ? -15.225 9.949 2.153 1.00 58.12 203 THR A N 1
ATOM 1564 C CA . THR A 1 203 ? -16.158 8.918 1.648 1.00 58.12 203 THR A CA 1
ATOM 1565 C C . THR A 1 203 ? -17.519 8.932 2.348 1.00 58.12 203 THR A C 1
ATOM 1567 O O . THR A 1 203 ? -18.416 8.169 1.999 1.00 58.12 203 THR A O 1
ATOM 1570 N N . ARG A 1 204 ? -17.725 9.852 3.302 1.00 52.34 204 ARG A N 1
ATOM 1571 C CA . ARG A 1 204 ? -18.987 10.033 4.039 1.00 52.34 204 ARG A CA 1
ATOM 1572 C C . ARG A 1 204 ? -20.159 10.508 3.152 1.00 52.34 204 ARG A C 1
ATOM 1574 O O . ARG A 1 204 ? -21.268 10.626 3.655 1.00 52.34 204 ARG A O 1
ATOM 1581 N N . SER A 1 205 ? -19.928 10.750 1.859 1.00 38.56 205 SER A N 1
ATOM 1582 C CA . SER A 1 205 ? -20.940 11.061 0.838 1.00 38.56 205 SER A CA 1
ATOM 1583 C C . SER A 1 205 ? -21.309 9.886 -0.080 1.00 38.56 205 SER A C 1
ATOM 1585 O O . SER A 1 205 ? -22.201 10.043 -0.907 1.00 38.56 205 SER A O 1
ATOM 1587 N N . SER A 1 206 ? -20.680 8.711 0.047 1.00 32.69 206 SER A N 1
ATOM 1588 C CA . SER A 1 206 ? -21.017 7.530 -0.761 1.00 32.69 206 SER A CA 1
ATOM 1589 C C . SER A 1 206 ? -21.551 6.398 0.117 1.00 32.69 206 SER A C 1
ATOM 1591 O O . SER A 1 206 ? -20.901 5.369 0.302 1.00 32.69 206 SER A O 1
ATOM 1593 N N . SER A 1 207 ? -22.742 6.583 0.686 1.00 32.84 207 SER A N 1
ATOM 1594 C CA . SER A 1 207 ? -23.593 5.435 1.003 1.00 32.84 207 SER A CA 1
ATOM 1595 C C . SER A 1 207 ? -24.194 4.915 -0.306 1.00 32.84 207 SER A C 1
ATOM 1597 O O . SER A 1 207 ? -24.702 5.717 -1.083 1.00 32.84 207 SER A O 1
ATOM 1599 N N . ALA A 1 208 ? -24.181 3.593 -0.492 1.00 35.84 208 ALA A N 1
ATOM 1600 C CA . ALA A 1 208 ? -24.697 2.827 -1.634 1.00 35.84 208 ALA A CA 1
ATOM 1601 C C . ALA A 1 208 ? -23.742 2.669 -2.832 1.00 35.84 208 ALA A C 1
ATOM 1603 O O . ALA A 1 208 ? -23.699 3.484 -3.744 1.00 35.84 208 ALA A O 1
ATOM 1604 N N . THR A 1 209 ? -23.028 1.542 -2.861 1.00 30.55 209 THR A N 1
ATOM 1605 C CA . THR A 1 209 ? -23.075 0.572 -3.973 1.00 30.55 209 THR A CA 1
ATOM 1606 C C . THR A 1 209 ? -22.448 -0.730 -3.457 1.00 30.55 209 THR A C 1
ATOM 1608 O O . THR A 1 209 ? -21.226 -0.788 -3.312 1.00 30.55 209 THR A O 1
ATOM 1611 N N . PRO A 1 210 ? -23.232 -1.768 -3.115 1.00 33.12 210 PRO A N 1
ATOM 1612 C CA . PRO A 1 210 ? -22.662 -3.095 -2.910 1.00 33.12 210 PRO A CA 1
ATOM 1613 C C . PRO A 1 210 ? -22.059 -3.590 -4.237 1.00 33.12 210 PRO A C 1
ATOM 1615 O O . PRO A 1 210 ? -22.621 -3.303 -5.300 1.00 33.12 210 PRO A O 1
ATOM 1618 N N . PRO A 1 211 ? -20.926 -4.315 -4.224 1.00 29.48 211 PRO A N 1
ATOM 1619 C CA . PRO A 1 211 ? -20.408 -4.928 -5.434 1.00 29.48 211 PRO A CA 1
ATOM 1620 C C . PRO A 1 211 ? -21.473 -5.872 -5.991 1.00 29.48 211 PRO A C 1
ATOM 1622 O O . PRO A 1 211 ? -21.959 -6.771 -5.308 1.00 29.48 211 PRO A O 1
ATOM 1625 N N . ARG A 1 212 ? -21.857 -5.599 -7.238 1.00 30.75 212 ARG A N 1
ATOM 1626 C CA . ARG A 1 212 ? -22.749 -6.394 -8.076 1.00 30.75 212 ARG A CA 1
ATOM 1627 C C . ARG A 1 212 ? -22.402 -7.876 -7.926 1.00 30.75 212 ARG A C 1
ATOM 1629 O O . ARG A 1 212 ? -21.395 -8.326 -8.465 1.00 30.75 212 ARG A O 1
ATOM 1636 N N . ALA A 1 213 ? -23.235 -8.622 -7.206 1.00 33.72 213 ALA A N 1
ATOM 1637 C CA . ALA A 1 213 ? -23.192 -10.072 -7.239 1.00 33.72 213 ALA A CA 1
ATOM 1638 C C . ALA A 1 213 ? -23.528 -10.497 -8.673 1.00 33.72 213 ALA A C 1
ATOM 1640 O O . ALA A 1 213 ? -24.613 -10.212 -9.185 1.00 33.72 213 ALA A O 1
ATOM 1641 N N . SER A 1 214 ? -22.570 -11.119 -9.354 1.00 33.97 214 SER A N 1
ATOM 1642 C CA . SER A 1 214 ? -22.816 -11.839 -10.596 1.00 33.97 214 SER A CA 1
ATOM 1643 C C . SER A 1 214 ? -23.799 -12.965 -10.287 1.00 33.97 214 SER A C 1
ATOM 1645 O O . SER A 1 214 ? -23.452 -13.947 -9.633 1.00 33.97 214 SER A O 1
ATOM 1647 N N . SER A 1 215 ? -25.044 -12.777 -10.712 1.00 30.30 215 SER A N 1
ATOM 1648 C CA . SER A 1 215 ? -26.099 -13.776 -10.622 1.00 30.30 215 SER A CA 1
ATOM 1649 C C . SER A 1 215 ? -25.746 -14.937 -11.557 1.00 30.30 215 SER A C 1
ATOM 1651 O O . SER A 1 215 ? -25.868 -14.821 -12.775 1.00 30.30 215 SER A O 1
ATOM 1653 N N . SER A 1 216 ? -25.250 -16.037 -10.987 1.00 35.81 216 SER A N 1
ATOM 1654 C CA . SER A 1 216 ? -25.293 -17.345 -11.639 1.00 35.81 216 SER A CA 1
ATOM 1655 C C . SER A 1 216 ? -26.743 -17.811 -11.600 1.00 35.81 216 SER A C 1
ATOM 1657 O O . SER A 1 216 ? -27.326 -17.989 -10.530 1.00 35.81 216 SER A O 1
ATOM 1659 N N . ALA A 1 217 ? -27.340 -17.930 -12.780 1.00 33.16 217 ALA A N 1
ATOM 1660 C CA . ALA A 1 217 ? -28.701 -18.380 -12.964 1.00 33.16 217 ALA A CA 1
ATOM 1661 C C . ALA A 1 217 ? -28.852 -19.843 -12.5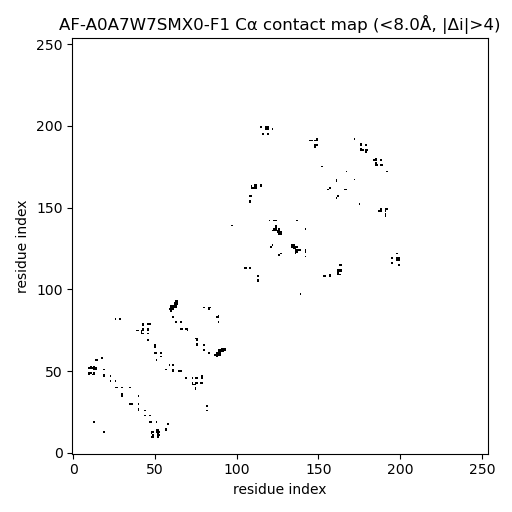19 1.00 33.16 217 ALA A C 1
ATOM 1663 O O . ALA A 1 217 ? -28.420 -20.756 -13.216 1.00 33.16 217 ALA A O 1
ATOM 1664 N N . HIS A 1 218 ? -29.559 -20.068 -11.414 1.00 36.06 218 HIS A N 1
ATOM 1665 C CA . HIS A 1 218 ? -30.294 -21.311 -11.206 1.00 36.06 218 HIS A CA 1
ATOM 1666 C C . HIS A 1 218 ? -31.783 -21.007 -11.327 1.00 36.06 218 HIS A C 1
ATOM 1668 O O . HIS A 1 218 ? -32.420 -20.443 -10.442 1.00 36.06 218 HIS A O 1
ATOM 1674 N N . ARG A 1 219 ? -32.307 -21.331 -12.510 1.00 29.48 219 ARG A N 1
ATOM 1675 C CA . ARG A 1 219 ? -33.728 -21.357 -12.829 1.00 29.48 219 ARG A CA 1
ATOM 1676 C C . ARG A 1 219 ? -34.287 -22.658 -12.254 1.00 29.48 219 ARG A C 1
ATOM 1678 O O . ARG A 1 219 ? -34.041 -23.715 -12.823 1.00 29.48 219 ARG A O 1
ATOM 1685 N N . THR A 1 220 ? -35.046 -22.569 -11.170 1.00 34.12 220 THR A N 1
ATOM 1686 C CA . THR A 1 220 ? -35.921 -23.660 -10.716 1.00 34.12 220 THR A CA 1
ATOM 1687 C C . THR A 1 220 ? -37.366 -23.205 -10.926 1.00 34.12 220 THR A C 1
ATOM 1689 O O . THR A 1 220 ? -37.681 -22.060 -10.590 1.00 34.12 220 THR A O 1
ATOM 1692 N N . PRO A 1 221 ? -38.225 -24.020 -11.562 1.00 36.88 221 PRO A N 1
ATOM 1693 C CA . PRO A 1 221 ? -39.548 -23.591 -11.988 1.00 36.88 221 PRO A CA 1
ATOM 1694 C C . PRO A 1 221 ? -40.532 -23.478 -10.819 1.00 36.88 221 PRO A C 1
ATOM 1696 O O . PRO A 1 221 ? -40.383 -24.103 -9.771 1.00 36.88 221 PRO A O 1
ATOM 1699 N N . ALA A 1 222 ? -41.521 -22.619 -11.048 1.00 31.52 222 ALA A N 1
ATOM 1700 C CA . ALA A 1 222 ? -42.520 -22.141 -10.111 1.00 31.52 222 ALA A CA 1
ATOM 1701 C C . ALA A 1 222 ? -43.472 -23.234 -9.601 1.00 31.52 222 ALA A C 1
ATOM 1703 O O . ALA A 1 222 ? -44.014 -24.009 -10.386 1.00 31.52 222 ALA A O 1
ATOM 1704 N N . PHE A 1 223 ? -43.769 -23.187 -8.302 1.00 39.62 223 PHE A N 1
ATOM 1705 C CA . PHE A 1 223 ? -45.028 -23.683 -7.750 1.00 39.62 223 PHE A CA 1
ATOM 1706 C C . PHE A 1 223 ? -45.953 -22.482 -7.482 1.00 39.62 223 PHE A C 1
ATOM 1708 O O . PHE A 1 223 ? -45.481 -21.471 -6.953 1.00 39.62 223 PHE A O 1
ATOM 1715 N N . PRO A 1 224 ? -47.245 -22.541 -7.852 1.00 44.56 224 PRO A N 1
ATOM 1716 C CA . PRO A 1 224 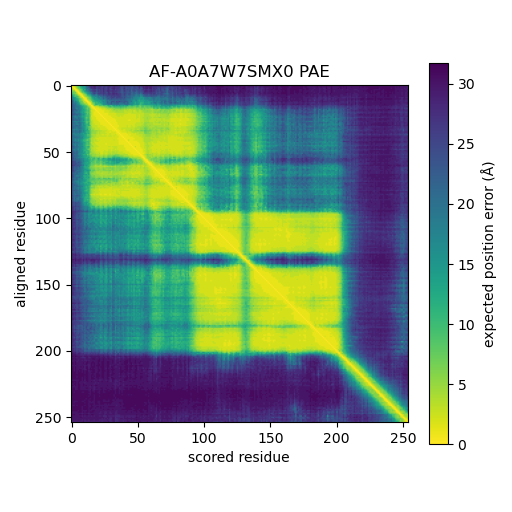? -48.189 -21.466 -7.579 1.00 44.56 224 PRO A CA 1
ATOM 1717 C C . PRO A 1 224 ? -48.672 -21.520 -6.121 1.00 44.56 224 PRO A C 1
ATOM 1719 O O . PRO A 1 224 ? -49.149 -22.552 -5.654 1.00 44.56 224 PRO A O 1
ATOM 1722 N N . ASN A 1 225 ? -48.581 -20.390 -5.414 1.00 48.28 225 ASN A N 1
ATOM 1723 C CA . ASN A 1 225 ? -49.246 -20.197 -4.122 1.00 48.28 225 ASN A CA 1
ATOM 1724 C C . ASN A 1 225 ? -50.769 -20.028 -4.305 1.00 48.28 225 ASN A C 1
ATOM 1726 O O . ASN A 1 225 ? -51.185 -19.361 -5.256 1.00 48.28 225 ASN A O 1
ATOM 1730 N N . PRO A 1 226 ? -51.600 -20.516 -3.364 1.00 47.84 226 PRO A N 1
ATOM 1731 C CA . PRO A 1 226 ? -52.983 -20.072 -3.204 1.00 47.84 226 PRO A CA 1
ATOM 1732 C C . PRO A 1 226 ? -53.094 -18.771 -2.365 1.00 47.84 226 PRO A C 1
ATOM 1734 O O . PRO A 1 226 ? -52.124 -18.370 -1.713 1.00 47.84 226 PRO A O 1
ATOM 1737 N N . PRO A 1 227 ? -54.253 -18.077 -2.402 1.00 46.16 227 PRO A N 1
ATOM 1738 C CA . PRO A 1 227 ? -54.369 -16.667 -2.025 1.00 46.16 227 PRO A CA 1
ATOM 1739 C C . PRO A 1 227 ? -54.734 -16.394 -0.553 1.00 46.16 227 PRO A C 1
ATOM 1741 O O . PRO A 1 227 ? -55.477 -17.140 0.070 1.00 46.16 227 PRO A O 1
ATOM 1744 N N . ASN A 1 228 ? -54.261 -15.225 -0.100 1.00 37.22 228 ASN A N 1
ATOM 1745 C CA . ASN A 1 228 ? -54.806 -14.265 0.873 1.00 37.22 228 ASN A CA 1
ATOM 1746 C C . ASN A 1 228 ? -55.376 -14.729 2.222 1.00 37.22 228 ASN A C 1
ATOM 1748 O O . ASN A 1 228 ? -56.361 -15.452 2.299 1.00 37.22 228 ASN A O 1
ATOM 1752 N N . SER A 1 229 ? -54.929 -14.042 3.280 1.00 37.75 229 SER A N 1
ATOM 1753 C CA . SER A 1 229 ? -55.822 -13.496 4.311 1.00 37.75 229 SER A CA 1
ATOM 1754 C C . SER A 1 229 ? -55.216 -12.239 4.950 1.00 37.75 229 SER A C 1
ATOM 1756 O O . SER A 1 229 ? -54.064 -12.204 5.368 1.00 37.75 229 SER A O 1
ATOM 1758 N N . THR A 1 230 ? -56.042 -11.202 4.953 1.00 39.25 230 THR A N 1
ATOM 1759 C CA . THR A 1 230 ? -55.973 -9.868 5.565 1.00 39.25 230 THR A CA 1
ATOM 1760 C C . THR A 1 230 ? -55.577 -9.835 7.045 1.00 39.25 230 THR A C 1
ATOM 1762 O O . THR A 1 230 ? -56.071 -10.662 7.800 1.00 39.25 230 THR A O 1
ATOM 1765 N N . SER A 1 231 ? -54.864 -8.786 7.490 1.00 39.09 231 SER A N 1
ATOM 1766 C CA . SER A 1 231 ? -55.351 -7.904 8.574 1.00 39.09 231 SER A CA 1
ATOM 1767 C C . SER A 1 231 ? -54.432 -6.697 8.858 1.00 39.09 231 SER A C 1
ATOM 1769 O O . SER A 1 231 ? -53.233 -6.819 9.083 1.00 39.09 231 SER A O 1
ATOM 1771 N N . SER A 1 232 ? -55.084 -5.534 8.862 1.00 36.06 232 SER A N 1
ATOM 1772 C CA . SER A 1 232 ? -54.780 -4.205 9.418 1.00 36.06 232 SER A CA 1
ATOM 1773 C C . SER A 1 232 ? -53.956 -4.130 10.722 1.00 36.06 232 SER A C 1
ATOM 1775 O O . SER A 1 232 ? -54.278 -4.843 11.669 1.00 36.06 232 SER A O 1
ATOM 1777 N N . ALA A 1 233 ? -53.048 -3.138 10.829 1.00 34.56 233 ALA A N 1
ATOM 1778 C CA . ALA A 1 233 ? -53.130 -2.022 11.805 1.00 34.56 233 ALA A CA 1
ATOM 1779 C C . ALA A 1 233 ? -51.901 -1.068 11.756 1.00 34.56 233 ALA A C 1
ATOM 1781 O O . ALA A 1 233 ? -50.750 -1.491 11.749 1.00 34.56 233 ALA A O 1
ATOM 1782 N N . ARG A 1 234 ? -52.170 0.244 11.772 1.00 33.12 234 ARG A N 1
ATOM 1783 C CA . ARG A 1 234 ? -51.283 1.386 12.129 1.00 33.12 234 ARG A CA 1
ATOM 1784 C C . ARG A 1 234 ? -51.856 1.986 13.441 1.00 33.12 234 ARG A C 1
ATOM 1786 O O . ARG A 1 234 ? -52.960 1.572 13.793 1.00 33.12 234 ARG A O 1
ATOM 1793 N N . PRO A 1 235 ? -51.309 3.047 14.079 1.00 54.38 235 PRO A N 1
ATOM 1794 C CA . PRO A 1 235 ? -49.991 3.705 13.998 1.00 54.38 235 PRO A CA 1
ATOM 1795 C C . PRO A 1 235 ? -49.393 4.024 15.399 1.00 54.38 235 PRO A C 1
ATOM 1797 O O . PRO A 1 235 ? -50.071 3.870 16.408 1.00 54.38 235 PRO A O 1
ATOM 1800 N N . SER A 1 236 ? -48.168 4.569 15.483 1.00 33.06 236 SER A N 1
ATOM 1801 C CA . SER A 1 236 ? -47.815 5.616 16.476 1.00 33.06 236 SER A CA 1
ATOM 1802 C C . SER A 1 236 ? -46.424 6.232 16.226 1.00 33.06 236 SER A C 1
ATOM 1804 O O . SER A 1 236 ? -45.430 5.540 16.035 1.00 33.06 236 SER A O 1
ATOM 1806 N N . THR A 1 237 ? -46.390 7.562 16.243 1.00 38.50 237 THR A N 1
ATOM 1807 C CA . THR A 1 237 ? -45.246 8.495 16.380 1.00 38.50 237 THR A CA 1
ATOM 1808 C C . THR A 1 237 ? -45.564 9.354 17.632 1.00 38.50 237 THR A C 1
ATOM 1810 O O . THR A 1 237 ? -46.723 9.293 18.056 1.00 38.50 237 THR A O 1
ATOM 1813 N N . PRO A 1 238 ? -44.717 10.265 18.178 1.00 62.91 238 PRO A N 1
ATOM 1814 C CA . PRO A 1 238 ? -43.284 10.591 18.007 1.00 62.91 238 PRO A CA 1
ATOM 1815 C C . PRO A 1 238 ? -42.592 10.692 19.425 1.00 62.91 238 PRO A C 1
ATOM 1817 O O . PRO A 1 238 ? -43.068 9.935 20.268 1.00 62.91 238 PRO A O 1
ATOM 1820 N N . PRO A 1 239 ? -41.533 11.493 19.785 1.00 48.88 239 PRO A N 1
ATOM 1821 C CA . PRO A 1 239 ? -41.194 12.885 19.406 1.00 48.88 239 PRO A CA 1
ATOM 1822 C C . PRO A 1 239 ? -39.706 13.200 19.060 1.00 48.88 239 PRO A C 1
ATOM 1824 O O . PRO A 1 239 ? -38.767 12.500 19.421 1.00 48.88 239 PRO A O 1
ATOM 1827 N N . ASN A 1 240 ? -39.531 14.327 18.360 1.00 37.47 240 ASN A N 1
ATOM 1828 C CA . ASN A 1 240 ? -38.312 15.149 18.164 1.00 37.47 240 ASN A CA 1
ATOM 1829 C C . ASN A 1 240 ? -37.922 15.849 19.504 1.00 37.47 240 ASN A C 1
ATOM 1831 O O . ASN A 1 240 ? -38.858 15.999 20.297 1.00 37.47 240 ASN A O 1
ATOM 1835 N N . PRO A 1 241 ? -36.682 16.342 19.812 1.00 47.94 241 PRO A N 1
ATOM 1836 C CA . PRO A 1 241 ? -35.976 17.486 19.152 1.00 47.94 241 PRO A CA 1
ATOM 1837 C C . PRO A 1 241 ? -34.412 17.474 19.342 1.00 47.94 241 PRO A C 1
ATOM 1839 O O . PRO A 1 241 ? -33.888 16.431 19.728 1.00 47.94 241 PRO A O 1
ATOM 1842 N N . PRO A 1 242 ? -33.608 18.571 19.200 1.00 43.66 242 PRO A N 1
ATOM 1843 C CA . PRO A 1 242 ? -33.701 19.812 18.408 1.00 43.66 242 PRO A CA 1
ATOM 1844 C C . PRO A 1 242 ? -32.470 20.117 17.491 1.00 43.66 242 PRO A C 1
ATOM 1846 O O . PRO A 1 242 ? -31.375 19.585 17.630 1.00 43.66 242 PRO A O 1
ATOM 1849 N N . ALA A 1 243 ? -32.690 21.071 16.577 1.00 32.19 243 ALA A N 1
ATOM 1850 C CA . ALA A 1 243 ? -31.805 22.139 16.067 1.00 32.19 243 ALA A CA 1
ATOM 1851 C C . ALA A 1 243 ? -30.253 21.998 16.036 1.00 32.19 243 ALA A C 1
ATOM 1853 O O . ALA A 1 243 ? -29.554 22.174 17.026 1.00 32.19 243 ALA A O 1
ATOM 1854 N N . ARG A 1 244 ? -29.733 21.876 14.803 1.00 34.25 244 ARG A N 1
ATOM 1855 C CA . ARG A 1 244 ? -28.828 22.812 14.082 1.00 34.25 244 ARG A CA 1
ATOM 1856 C C . ARG A 1 244 ? -27.797 23.634 14.893 1.00 34.25 244 ARG A C 1
ATOM 1858 O O . ARG A 1 244 ? -28.178 24.575 15.573 1.00 34.25 244 ARG A O 1
ATOM 1865 N N . LEU A 1 245 ? -26.507 23.480 14.553 1.00 31.73 245 LEU A N 1
ATOM 1866 C CA . LEU A 1 245 ? -25.548 24.596 14.443 1.00 31.73 245 LEU A CA 1
ATOM 1867 C C . LEU A 1 245 ? -24.633 24.427 13.214 1.00 31.73 245 LEU A C 1
ATOM 1869 O O . LEU A 1 245 ? -24.162 23.336 12.897 1.00 31.73 245 LEU A O 1
ATOM 1873 N N . SER A 1 246 ? -24.460 25.540 12.501 1.00 35.88 246 SER A N 1
ATOM 1874 C CA . SER A 1 246 ? -23.777 25.702 11.213 1.00 35.88 246 SER A CA 1
ATOM 1875 C C . SER A 1 246 ? -22.237 25.744 11.324 1.00 35.88 246 SER A C 1
ATOM 1877 O O . SER A 1 246 ? -21.699 25.923 12.415 1.00 35.88 246 SER A O 1
ATOM 1879 N N . PRO A 1 247 ? -21.510 25.606 10.194 1.00 42.84 247 PRO A N 1
ATOM 1880 C CA . PRO A 1 247 ? -20.075 25.359 10.159 1.00 42.84 247 PRO A CA 1
ATOM 1881 C C . PRO A 1 247 ? -19.273 26.639 9.894 1.00 42.84 247 PRO A C 1
ATOM 1883 O O . PRO A 1 247 ? -19.156 27.064 8.752 1.00 42.84 247 PRO A O 1
ATOM 1886 N N . HIS A 1 248 ? -18.628 27.201 10.911 1.00 38.25 248 HIS A N 1
ATOM 1887 C CA . HIS A 1 248 ? -17.501 28.117 10.723 1.00 38.25 248 HIS A CA 1
ATOM 1888 C C . HIS A 1 248 ? -16.461 27.894 11.823 1.00 38.25 248 HIS A C 1
ATOM 1890 O O . HIS A 1 248 ? -16.799 27.423 12.902 1.00 38.25 248 HIS A O 1
ATOM 1896 N N . CYS A 1 249 ? -15.204 28.219 11.506 1.00 34.66 249 CYS A N 1
ATOM 1897 C CA . CYS A 1 249 ? -13.995 28.124 12.341 1.00 34.66 249 CYS A CA 1
ATOM 1898 C C . CYS A 1 249 ? -13.136 26.861 12.146 1.00 34.66 249 CYS A C 1
ATOM 1900 O O . CYS A 1 249 ? -12.942 26.046 13.040 1.00 34.66 249 CYS A O 1
ATOM 1902 N N . TRP A 1 250 ? -12.530 26.743 10.963 1.00 34.38 250 TRP A N 1
ATOM 1903 C CA . TRP A 1 250 ? -11.250 26.033 10.785 1.00 34.38 250 TRP A CA 1
ATOM 1904 C C . TRP A 1 250 ? -10.373 26.769 9.771 1.00 34.38 250 TRP A C 1
ATOM 1906 O O . TRP A 1 250 ? -9.806 26.206 8.838 1.00 34.38 250 TRP A O 1
ATOM 1916 N N . ARG A 1 251 ? -10.268 28.079 9.979 1.00 37.28 251 ARG A N 1
ATOM 1917 C CA . ARG A 1 251 ? -9.215 28.910 9.414 1.00 37.28 251 ARG A CA 1
ATOM 1918 C C . ARG A 1 251 ? -8.691 29.750 10.567 1.00 37.28 251 ARG A C 1
ATOM 1920 O O . ARG A 1 251 ? -9.258 30.794 10.843 1.00 37.28 251 ARG A O 1
ATOM 1927 N N . SER A 1 252 ? -7.727 29.191 11.295 1.00 32.88 252 SER A N 1
ATOM 1928 C CA . SER A 1 252 ? -6.677 29.926 12.002 1.00 32.88 252 SER A CA 1
ATOM 1929 C C . SER A 1 252 ? -5.780 28.968 12.781 1.00 32.88 252 SER A C 1
ATOM 1931 O O . SER A 1 252 ? -6.261 28.216 13.625 1.00 32.88 252 SER A O 1
ATOM 1933 N N . MET A 1 253 ? -4.483 29.123 12.496 1.00 27.70 253 MET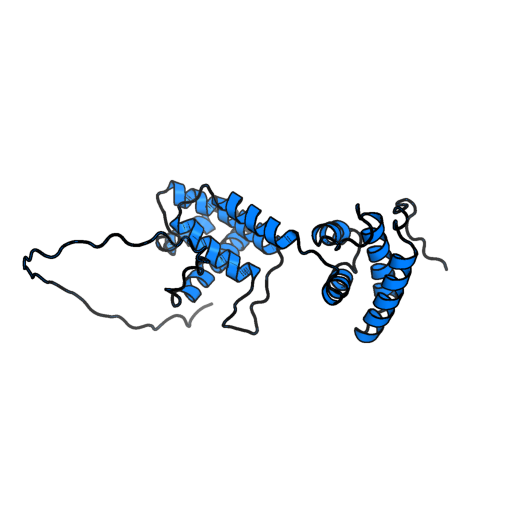 A N 1
ATOM 1934 C CA . MET A 1 253 ? -3.318 28.818 13.334 1.00 27.70 253 MET A CA 1
ATOM 1935 C C . MET A 1 253 ? -2.811 27.369 13.385 1.00 27.70 253 MET A C 1
ATOM 1937 O O . MET A 1 253 ? -3.598 26.423 13.343 1.00 27.70 253 MET A O 1
ATOM 1941 N N . PRO A 1 254 ? -1.511 27.195 13.669 1.00 41.69 254 PRO A N 1
ATOM 1942 C CA . PRO A 1 254 ? -0.333 27.849 13.083 1.00 41.69 254 PRO A CA 1
ATOM 1943 C C . PRO A 1 254 ? 0.578 26.847 12.347 1.00 41.69 254 PRO A C 1
ATOM 1945 O O . PRO A 1 254 ? 0.477 25.624 12.604 1.00 41.69 254 PRO A O 1
#